Protein AF-A0A1D7WAM3-F1 (afdb_monomer_lite)

Structure (mmCIF, N/CA/C/O backbone):
data_AF-A0A1D7WAM3-F1
#
_entry.id   AF-A0A1D7WAM3-F1
#
loop_
_atom_site.group_PDB
_atom_site.id
_atom_site.type_symbol
_atom_site.label_atom_id
_atom_site.label_alt_id
_atom_site.label_comp_id
_atom_site.label_asym_id
_atom_site.label_entity_id
_atom_site.label_seq_id
_atom_site.pdbx_PDB_ins_code
_atom_site.Cartn_x
_atom_site.Cartn_y
_atom_site.Cartn_z
_atom_site.occupancy
_atom_site.B_iso_or_equiv
_atom_site.auth_seq_id
_atom_site.auth_comp_id
_atom_site.auth_asym_id
_atom_site.auth_atom_id
_atom_site.pdbx_PDB_model_num
ATOM 1 N N . MET A 1 1 ? 7.464 -14.978 -2.083 1.00 62.88 1 MET A N 1
ATOM 2 C CA . MET A 1 1 ? 6.020 -14.689 -2.000 1.00 62.88 1 MET A CA 1
ATOM 3 C C . MET A 1 1 ? 5.664 -13.861 -3.222 1.00 62.88 1 MET A C 1
ATOM 5 O O . MET A 1 1 ? 6.446 -12.981 -3.566 1.00 62.88 1 MET A O 1
ATOM 9 N N . LEU A 1 2 ? 4.588 -14.195 -3.931 1.00 87.50 2 LEU A N 1
ATOM 10 C CA . LEU A 1 2 ? 4.181 -13.468 -5.142 1.00 87.50 2 LEU A CA 1
ATOM 11 C C . LEU A 1 2 ? 3.457 -12.159 -4.778 1.00 87.50 2 LEU A C 1
ATOM 13 O O . LEU A 1 2 ? 2.842 -12.062 -3.716 1.00 87.50 2 LEU A O 1
ATOM 17 N N . ARG A 1 3 ? 3.490 -11.152 -5.666 1.00 90.12 3 ARG A N 1
ATOM 18 C CA . ARG A 1 3 ? 2.772 -9.874 -5.457 1.00 90.12 3 ARG A CA 1
ATOM 19 C C . ARG A 1 3 ? 1.262 -10.073 -5.282 1.00 90.12 3 ARG A C 1
ATOM 21 O O . ARG A 1 3 ? 0.671 -9.439 -4.414 1.00 90.12 3 ARG A O 1
ATOM 28 N N . SER A 1 4 ? 0.665 -10.994 -6.041 1.00 88.69 4 SER A N 1
ATOM 29 C CA . SER A 1 4 ? -0.751 -11.367 -5.909 1.00 88.69 4 SER A CA 1
ATOM 30 C C . SER A 1 4 ? -1.065 -11.987 -4.544 1.00 88.69 4 SER A C 1
ATOM 32 O O . SER A 1 4 ? -2.018 -11.579 -3.892 1.00 88.69 4 SER A O 1
ATOM 34 N N . GLU A 1 5 ? -0.216 -12.895 -4.052 1.00 92.25 5 GLU A N 1
ATOM 35 C CA . GLU A 1 5 ? -0.375 -13.497 -2.719 1.00 92.25 5 GLU A CA 1
ATOM 36 C C . GLU A 1 5 ? -0.300 -12.442 -1.604 1.00 92.25 5 GLU A C 1
ATOM 38 O O . GLU A 1 5 ? -1.025 -12.528 -0.612 1.00 92.25 5 GLU A O 1
ATOM 43 N N . LEU A 1 6 ? 0.578 -11.442 -1.747 1.00 93.94 6 LEU A N 1
ATOM 44 C CA . LEU A 1 6 ? 0.677 -10.323 -0.806 1.00 93.94 6 LEU A CA 1
ATOM 45 C C . LEU A 1 6 ? -0.575 -9.443 -0.840 1.00 93.94 6 LEU A C 1
ATOM 47 O O . LEU A 1 6 ? -1.088 -9.099 0.224 1.00 93.94 6 LEU A O 1
ATOM 51 N N . GLN A 1 7 ? -1.086 -9.118 -2.029 1.00 92.69 7 GLN A N 1
ATOM 52 C CA . GLN A 1 7 ? -2.340 -8.378 -2.178 1.00 92.69 7 GLN A CA 1
ATOM 53 C C . GLN A 1 7 ? -3.502 -9.114 -1.514 1.00 92.69 7 GLN A C 1
ATOM 55 O O . GLN A 1 7 ? -4.196 -8.512 -0.696 1.00 92.69 7 GLN A O 1
ATOM 60 N N . ASP A 1 8 ? -3.679 -10.404 -1.799 1.00 90.25 8 ASP A N 1
ATOM 61 C CA . ASP A 1 8 ? -4.751 -11.203 -1.203 1.00 90.25 8 ASP A CA 1
ATOM 62 C C . ASP A 1 8 ? -4.641 -11.207 0.328 1.00 90.25 8 ASP A C 1
ATOM 64 O O . ASP A 1 8 ? -5.623 -10.962 1.029 1.00 90.25 8 ASP A O 1
ATOM 68 N N . ASN A 1 9 ? -3.430 -11.375 0.871 1.00 93.25 9 ASN A N 1
ATOM 69 C CA . ASN A 1 9 ? -3.193 -11.343 2.317 1.00 93.25 9 ASN A CA 1
ATOM 70 C C . ASN A 1 9 ? -3.552 -9.984 2.939 1.00 93.25 9 ASN A C 1
ATOM 72 O O . ASN A 1 9 ? -4.147 -9.931 4.017 1.00 93.25 9 ASN A O 1
ATOM 76 N N . ILE A 1 10 ? -3.213 -8.881 2.267 1.00 91.75 10 ILE A N 1
ATOM 77 C CA . ILE A 1 10 ? -3.568 -7.533 2.721 1.00 91.75 10 ILE A CA 1
ATOM 78 C C . ILE A 1 10 ? -5.087 -7.335 2.661 1.00 91.75 10 ILE A C 1
ATOM 80 O O . ILE A 1 10 ? -5.676 -6.871 3.638 1.00 91.75 10 ILE A O 1
ATOM 84 N N . ILE A 1 11 ? -5.740 -7.721 1.561 1.00 88.00 11 ILE A N 1
ATOM 85 C CA . ILE A 1 11 ? -7.192 -7.586 1.389 1.00 88.00 11 ILE A CA 1
ATOM 86 C C . ILE A 1 11 ? -7.942 -8.391 2.453 1.00 88.00 11 ILE A C 1
ATOM 88 O O . ILE A 1 11 ? -8.843 -7.847 3.096 1.00 88.00 11 ILE A O 1
ATOM 92 N N . GLU A 1 12 ? -7.558 -9.648 2.689 1.00 89.38 12 GLU A N 1
ATOM 93 C CA . GLU A 1 12 ? -8.166 -10.481 3.734 1.00 89.38 12 GLU A CA 1
ATOM 94 C C . GLU A 1 12 ? -8.010 -9.855 5.121 1.00 89.38 12 GLU A C 1
ATOM 96 O O . GLU A 1 12 ? -8.933 -9.861 5.931 1.00 89.38 12 GLU A O 1
ATOM 101 N N . ARG A 1 13 ? -6.866 -9.234 5.400 1.00 90.00 13 ARG A N 1
ATOM 102 C CA . ARG A 1 13 ? -6.617 -8.584 6.690 1.00 90.00 13 ARG A CA 1
ATOM 103 C C . ARG A 1 13 ? -7.372 -7.283 6.878 1.00 90.00 13 ARG A C 1
ATOM 105 O O . ARG A 1 13 ? -7.852 -7.028 7.979 1.00 90.00 13 ARG A O 1
ATOM 112 N N . ILE A 1 14 ? -7.541 -6.492 5.821 1.00 87.19 14 ILE A N 1
ATOM 113 C CA . ILE A 1 14 ? -8.401 -5.303 5.863 1.00 87.19 14 ILE A CA 1
ATOM 114 C C . ILE A 1 14 ? -9.820 -5.708 6.281 1.00 87.19 14 ILE A C 1
ATOM 116 O O . ILE A 1 14 ? -10.450 -4.998 7.063 1.00 87.19 14 ILE A O 1
ATOM 120 N N . ARG A 1 15 ? -10.306 -6.878 5.838 1.00 83.50 15 ARG A N 1
ATOM 121 C CA . ARG A 1 15 ? -11.636 -7.378 6.216 1.00 83.50 15 ARG A CA 1
ATOM 122 C C . ARG A 1 15 ? -11.781 -7.693 7.707 1.00 83.50 15 ARG A C 1
ATOM 124 O O . ARG A 1 15 ? -12.894 -7.678 8.221 1.00 83.50 15 ARG A O 1
ATOM 131 N N . LEU A 1 16 ? -10.683 -7.931 8.420 1.00 85.75 16 LEU A N 1
ATOM 132 C CA . LEU A 1 16 ? -10.708 -8.192 9.860 1.00 85.75 16 LEU A CA 1
ATOM 133 C C . LEU A 1 16 ? -10.785 -6.910 10.702 1.00 85.75 16 LEU A C 1
ATOM 135 O O . LEU A 1 16 ? -11.163 -6.978 11.869 1.00 85.75 16 LEU A O 1
ATOM 139 N N . LEU A 1 17 ? -10.481 -5.738 10.131 1.00 84.62 17 LEU A N 1
ATOM 140 C CA . LEU A 1 17 ? -10.434 -4.485 10.891 1.00 84.62 17 LEU A CA 1
ATOM 141 C C . LEU A 1 17 ? -11.796 -4.101 11.473 1.00 84.62 17 LEU A C 1
ATOM 143 O O . LEU A 1 17 ? -11.871 -3.774 12.651 1.00 84.62 17 LEU A O 1
ATOM 147 N N . ALA A 1 18 ? -12.859 -4.172 10.668 1.00 78.38 18 ALA A N 1
ATOM 148 C CA . ALA A 1 18 ? -14.214 -3.810 11.086 1.00 78.38 18 ALA A CA 1
ATOM 149 C C . ALA A 1 18 ? -14.790 -4.698 12.213 1.00 78.38 18 ALA A C 1
ATOM 151 O O . ALA A 1 18 ? -15.321 -4.154 13.179 1.00 78.38 18 ALA A O 1
ATOM 152 N N . PRO A 1 19 ? -14.735 -6.044 12.149 1.00 77.94 19 PRO A N 1
ATOM 153 C CA . PRO A 1 19 ? -15.233 -6.860 13.255 1.00 77.94 19 PRO A CA 1
ATOM 154 C C . PRO A 1 19 ? -14.404 -6.685 14.537 1.00 77.94 19 PRO A C 1
ATOM 156 O O . PRO A 1 19 ? -14.982 -6.598 15.621 1.00 77.94 19 PRO A O 1
ATOM 159 N N . LEU A 1 20 ? -13.075 -6.576 14.432 1.00 82.56 20 LEU A N 1
ATOM 160 C CA . LEU A 1 20 ? -12.202 -6.422 15.602 1.00 82.56 20 LEU A CA 1
ATOM 161 C C . LEU A 1 20 ? -12.340 -5.053 16.270 1.00 82.56 20 LEU A C 1
ATOM 163 O O . LEU A 1 20 ? -12.326 -4.959 17.496 1.00 82.56 20 LEU A O 1
ATOM 167 N N . SER A 1 21 ? -12.515 -3.989 15.488 1.00 82.00 21 SER A N 1
ATOM 168 C CA . SER A 1 21 ? -12.746 -2.656 16.035 1.00 82.00 21 SER A CA 1
ATOM 169 C C . SER A 1 21 ? -14.062 -2.574 16.805 1.00 82.00 21 SER A C 1
ATOM 171 O O . SER A 1 21 ? -14.090 -2.056 17.920 1.00 82.00 21 SER A O 1
ATOM 173 N N . VAL A 1 22 ? -15.143 -3.146 16.264 1.00 80.62 22 VAL A N 1
ATOM 174 C CA . VAL A 1 22 ? -16.439 -3.223 16.953 1.00 80.62 22 VAL A CA 1
ATOM 175 C C . VAL A 1 22 ? -16.310 -4.013 18.253 1.00 80.62 22 VAL A C 1
ATOM 177 O O . VAL A 1 22 ? -16.834 -3.584 19.280 1.00 80.62 22 VAL A O 1
ATOM 180 N N . GLN A 1 23 ? -15.597 -5.142 18.237 1.00 81.56 23 GLN A N 1
ATOM 181 C CA . GLN A 1 23 ? -15.350 -5.937 19.440 1.00 81.56 23 GLN A CA 1
ATOM 182 C C . GLN A 1 23 ? -14.602 -5.134 20.515 1.00 81.56 23 GLN A C 1
ATOM 184 O O . GLN A 1 23 ? -15.004 -5.158 21.680 1.00 81.56 23 GLN A O 1
ATOM 189 N N . ALA A 1 24 ? -13.557 -4.395 20.131 1.00 82.12 24 ALA A N 1
ATOM 190 C CA . ALA A 1 24 ? -12.776 -3.568 21.049 1.00 82.12 24 ALA A CA 1
ATOM 191 C C . ALA A 1 24 ? -13.631 -2.480 21.726 1.00 82.12 24 ALA A C 1
ATOM 193 O O . ALA A 1 24 ? -13.561 -2.320 22.946 1.00 82.12 24 ALA A O 1
ATOM 194 N N . ILE A 1 25 ? -14.487 -1.782 20.967 1.00 82.44 25 ILE A N 1
ATOM 195 C CA . ILE A 1 25 ? -15.386 -0.761 21.531 1.00 82.44 25 ILE A CA 1
ATOM 196 C C . ILE A 1 25 ? -16.430 -1.394 22.450 1.00 82.44 25 ILE A C 1
ATOM 198 O O . ILE A 1 25 ? -16.578 -0.952 23.587 1.00 82.44 25 ILE A O 1
ATOM 202 N N . LYS A 1 26 ? -17.132 -2.442 21.994 1.00 79.31 26 LYS A N 1
ATOM 203 C CA . LYS A 1 26 ? -18.207 -3.082 22.775 1.00 79.31 26 LYS A CA 1
ATOM 204 C C . LYS A 1 26 ? -17.721 -3.581 24.124 1.00 79.31 26 LYS A C 1
ATOM 206 O O . LYS A 1 26 ? -18.441 -3.493 25.118 1.00 79.31 26 LYS A O 1
ATOM 211 N N . LYS A 1 27 ? -16.506 -4.125 24.173 1.00 79.56 27 LYS A N 1
ATOM 212 C CA . LYS A 1 27 ? -15.939 -4.597 25.432 1.00 79.56 27 LYS A CA 1
ATOM 213 C C . LYS A 1 27 ? -15.671 -3.446 26.394 1.00 79.56 27 LYS A C 1
ATOM 215 O O . LYS A 1 27 ? -16.041 -3.539 27.563 1.00 79.56 27 LYS A O 1
ATOM 220 N N . CYS A 1 28 ? -15.108 -2.353 25.887 1.00 79.31 28 CYS A N 1
ATOM 221 C CA . CYS A 1 28 ? -14.911 -1.134 26.661 1.00 79.31 28 CYS A CA 1
ATOM 222 C C . CYS A 1 28 ? -16.248 -0.567 27.171 1.00 79.31 28 CYS A C 1
ATOM 224 O O . CYS A 1 28 ? -16.354 -0.177 28.333 1.00 79.31 28 CYS A O 1
ATOM 226 N N . GLU A 1 29 ? -17.281 -0.561 26.327 1.00 77.56 29 GLU A N 1
ATOM 227 C CA . GLU A 1 29 ? -18.634 -0.131 26.687 1.00 77.56 29 GLU A CA 1
ATOM 228 C C . GLU A 1 29 ? -19.218 -1.000 27.813 1.00 77.56 29 GLU A C 1
ATOM 230 O O . GLU A 1 29 ? -19.639 -0.486 28.849 1.00 77.56 29 GLU A O 1
ATOM 235 N N . THR A 1 30 ? -19.141 -2.326 27.665 1.00 77.25 30 THR A N 1
ATOM 236 C CA . THR A 1 30 ? -19.639 -3.306 28.647 1.00 77.25 30 THR A CA 1
ATOM 237 C C . THR A 1 30 ? -18.943 -3.159 30.001 1.00 77.25 30 THR A C 1
ATOM 239 O O . THR A 1 30 ? -19.590 -3.187 31.048 1.00 77.25 30 THR A O 1
ATOM 242 N N . GLN A 1 31 ? -17.624 -2.961 30.010 1.00 74.06 31 GLN A N 1
ATOM 243 C CA . GLN A 1 31 ? -16.864 -2.762 31.247 1.00 74.06 31 GLN A CA 1
ATOM 244 C C . GLN A 1 31 ? -17.221 -1.447 31.944 1.00 74.06 31 GLN A C 1
ATOM 246 O O . GLN A 1 31 ? -17.321 -1.418 33.171 1.00 74.06 31 GLN A O 1
ATOM 251 N N . ARG A 1 32 ? -17.475 -0.369 31.190 1.00 71.88 32 ARG A N 1
ATOM 252 C CA . ARG A 1 32 ? -17.959 0.896 31.767 1.00 71.88 32 ARG A CA 1
ATOM 253 C C . ARG A 1 32 ? -19.366 0.764 32.324 1.00 71.88 32 ARG A C 1
ATOM 255 O O . ARG A 1 32 ? -19.617 1.289 33.405 1.00 71.88 32 ARG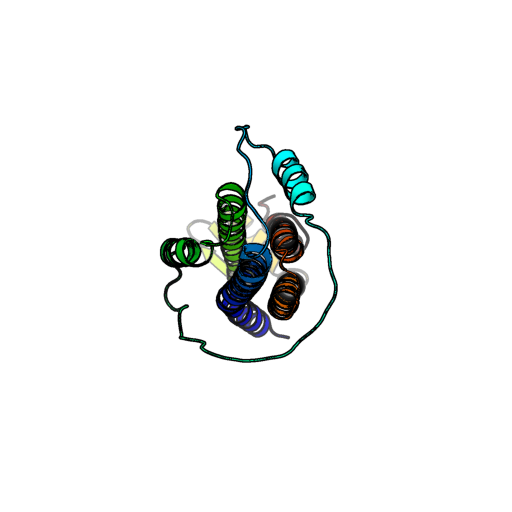 A O 1
ATOM 262 N N . LEU A 1 33 ? -20.249 0.032 31.647 1.00 67.56 33 LEU A N 1
ATOM 263 C CA . LEU A 1 33 ? -21.587 -0.259 32.155 1.00 67.56 33 LEU A CA 1
ATOM 264 C C . LEU A 1 33 ? -21.507 -1.027 33.484 1.00 67.56 33 LEU A C 1
ATOM 266 O O . LEU A 1 33 ? -22.124 -0.622 34.465 1.00 67.56 33 LEU A O 1
ATOM 270 N N . ASN A 1 34 ? -20.670 -2.065 33.558 1.00 64.50 34 ASN A N 1
ATOM 271 C CA . ASN A 1 34 ? -20.453 -2.836 34.785 1.00 64.50 34 ASN A CA 1
ATOM 272 C C . ASN A 1 34 ? -19.865 -1.977 35.921 1.00 64.50 34 ASN A C 1
ATOM 274 O O . ASN A 1 34 ? -20.305 -2.092 37.066 1.00 64.50 34 ASN A O 1
ATOM 278 N N . HIS A 1 35 ? -18.934 -1.066 35.617 1.00 61.22 35 HIS A N 1
ATOM 279 C CA . HIS A 1 35 ? -18.413 -0.105 36.595 1.00 61.22 35 HIS A CA 1
ATOM 280 C C . HIS A 1 35 ? -19.457 0.922 37.049 1.00 61.22 35 HIS A C 1
ATOM 282 O O . HIS A 1 35 ? -19.496 1.255 38.233 1.00 61.22 35 HIS A O 1
ATOM 288 N N . HIS A 1 36 ? -20.312 1.419 36.152 1.00 57.69 36 HIS A N 1
ATOM 289 C CA . HIS A 1 36 ? -21.391 2.343 36.505 1.00 57.69 36 HIS A CA 1
ATOM 290 C C . HIS A 1 36 ? -22.488 1.668 37.327 1.00 57.69 36 HIS A C 1
ATOM 292 O O . HIS A 1 36 ? -22.978 2.277 38.270 1.00 57.69 36 HIS A O 1
ATOM 298 N N . VAL A 1 37 ? -22.831 0.409 37.045 1.00 56.97 37 VAL A N 1
ATOM 299 C CA . VAL A 1 37 ? -23.774 -0.371 37.865 1.00 56.97 37 VAL A CA 1
ATOM 300 C C . VAL A 1 37 ? -23.211 -0.613 39.272 1.00 56.97 37 VAL A C 1
ATOM 302 O O . VAL A 1 37 ? -23.957 -0.550 40.245 1.00 56.97 37 VAL A O 1
ATOM 305 N N . GLN A 1 38 ? -21.894 -0.810 39.409 1.00 51.91 38 GLN A N 1
ATOM 306 C CA . GLN A 1 38 ? -21.232 -0.925 40.716 1.00 51.91 38 GLN A CA 1
ATOM 307 C C . GLN A 1 38 ? -21.105 0.424 41.451 1.00 51.91 38 GLN A C 1
ATOM 309 O O . GLN A 1 38 ? -21.279 0.470 42.666 1.00 51.91 38 GLN A O 1
ATOM 314 N N . ARG A 1 39 ? -20.854 1.534 40.737 1.00 44.91 39 ARG A N 1
ATOM 315 C CA . ARG A 1 39 ? -20.820 2.897 41.313 1.00 44.91 39 ARG A CA 1
ATOM 316 C C . ARG A 1 39 ? -22.200 3.492 41.582 1.00 44.91 39 ARG A C 1
ATOM 318 O O . ARG A 1 39 ? -22.311 4.341 42.452 1.00 44.91 39 ARG A O 1
ATOM 325 N N . GLY A 1 40 ? -23.258 3.028 40.920 1.00 36.88 40 GLY A N 1
ATOM 326 C CA . GLY A 1 40 ? -24.645 3.449 41.161 1.00 36.88 40 GLY A CA 1
ATOM 327 C C . GLY A 1 40 ? -25.178 3.112 42.562 1.00 36.88 40 GLY A C 1
ATOM 328 O O . GLY A 1 40 ? -26.296 3.489 42.896 1.00 36.88 40 GLY A O 1
ATOM 329 N N . GLN A 1 41 ? -24.383 2.434 43.398 1.00 42.25 41 GLN A N 1
ATOM 330 C CA . GLN A 1 41 ? -24.624 2.287 44.836 1.00 42.25 41 GLN A CA 1
ATOM 331 C C . GLN A 1 41 ? -23.932 3.363 45.702 1.00 42.25 41 GLN A C 1
ATOM 333 O O . GLN A 1 41 ? -24.143 3.376 46.912 1.00 42.25 41 GLN A O 1
ATOM 338 N N . GLN A 1 42 ? -23.150 4.284 45.123 1.00 36.38 42 GLN A N 1
ATOM 339 C CA . GLN A 1 42 ? -22.437 5.363 45.822 1.00 36.38 42 GLN A CA 1
ATOM 340 C C . GLN A 1 42 ? -22.426 6.675 45.002 1.00 36.38 42 GLN A C 1
ATOM 342 O O . GLN A 1 42 ? -21.510 6.938 44.234 1.00 36.38 42 GLN A O 1
ATOM 347 N N . SER A 1 43 ? -23.496 7.445 45.229 1.00 33.06 43 SER A N 1
ATOM 348 C CA . SER A 1 43 ? -23.761 8.893 45.073 1.00 33.06 43 SER A CA 1
ATOM 349 C C . SER A 1 43 ? -23.272 9.730 43.878 1.00 33.06 43 SER A C 1
ATOM 351 O O . SER A 1 43 ? -22.108 9.733 43.485 1.00 33.06 43 SER A O 1
ATOM 353 N N . ASP A 1 44 ? -24.217 10.586 43.481 1.00 35.69 44 ASP A N 1
ATOM 354 C CA . ASP A 1 44 ? -24.188 11.793 42.651 1.00 35.69 44 ASP A CA 1
ATOM 355 C C . ASP A 1 44 ? -23.117 12.844 43.018 1.00 35.69 44 ASP A C 1
ATOM 357 O O . ASP A 1 44 ? -22.848 13.066 44.200 1.00 35.69 44 ASP A O 1
ATOM 361 N N . ASN A 1 45 ? -22.561 13.539 42.013 1.00 30.33 45 ASN A N 1
ATOM 362 C CA . ASN A 1 45 ? -22.792 14.977 41.746 1.00 30.33 45 ASN A CA 1
ATOM 363 C C . ASN A 1 45 ? -21.762 15.602 40.771 1.00 30.33 45 ASN A C 1
ATOM 365 O O . ASN A 1 45 ? -20.577 15.281 40.797 1.00 30.33 45 ASN A O 1
ATOM 369 N N . ASP A 1 46 ? -22.287 16.560 40.000 1.00 27.97 46 ASP A N 1
ATOM 370 C CA . ASP A 1 46 ? -21.691 17.772 39.409 1.00 27.97 46 ASP A CA 1
ATOM 371 C C . ASP A 1 46 ? -20.805 17.744 38.139 1.00 27.97 46 ASP A C 1
ATOM 373 O O . ASP A 1 46 ? -19.609 17.476 38.150 1.00 27.97 46 ASP A O 1
ATOM 377 N N . ASP A 1 47 ? -21.479 18.123 37.046 1.00 28.95 47 ASP A N 1
ATOM 378 C CA . ASP A 1 47 ? -21.370 19.389 36.288 1.00 28.95 47 ASP A CA 1
ATOM 379 C C . ASP A 1 47 ? -20.168 19.738 35.379 1.00 28.95 47 ASP A C 1
ATOM 381 O O . ASP A 1 47 ? -19.031 19.302 35.514 1.00 28.95 47 ASP A O 1
ATOM 385 N N . THR A 1 48 ? -20.510 20.539 34.369 1.00 35.75 48 THR A N 1
ATOM 386 C CA . THR A 1 48 ? -19.976 20.584 33.000 1.00 35.75 48 THR A CA 1
ATOM 387 C C . THR A 1 48 ? -19.227 21.882 32.659 1.00 35.75 48 THR A C 1
ATOM 389 O O . THR A 1 48 ? -19.496 22.934 33.234 1.00 35.75 48 THR A O 1
ATOM 392 N N . GLY A 1 49 ? -18.330 21.854 31.654 1.00 26.36 49 GLY A N 1
ATOM 393 C CA . GLY A 1 49 ? -17.722 23.087 31.124 1.00 26.36 49 GLY A CA 1
ATOM 394 C C . GLY A 1 49 ? -16.812 22.994 29.880 1.00 26.36 49 GLY A C 1
ATOM 395 O O . GLY A 1 49 ? -15.626 22.735 30.008 1.00 26.36 49 GLY A O 1
ATOM 396 N N . LEU A 1 50 ? -17.381 23.381 28.725 1.00 29.36 50 LEU A N 1
ATOM 397 C CA . LEU A 1 50 ? -16.846 24.238 27.633 1.00 29.36 50 LEU A CA 1
ATOM 398 C C . LEU A 1 50 ? -15.639 23.823 26.740 1.00 29.36 50 LEU A C 1
ATOM 400 O O . LEU A 1 50 ? -14.481 23.995 27.091 1.00 29.36 50 LEU A O 1
ATOM 404 N N . GLY A 1 51 ? -15.958 23.521 25.469 1.00 28.06 51 GLY A N 1
ATOM 405 C CA . GLY A 1 51 ? -15.588 24.274 24.245 1.00 28.06 51 GLY A CA 1
ATOM 406 C C . GLY A 1 51 ? -14.122 24.637 23.926 1.00 28.06 51 GLY A C 1
ATOM 407 O O . GLY A 1 51 ? -13.512 25.458 24.601 1.00 28.06 51 GLY A O 1
ATOM 408 N N . GLY A 1 52 ? -13.618 24.202 22.759 1.00 27.98 52 GLY A N 1
ATOM 409 C CA . GLY A 1 52 ? -12.383 24.745 22.171 1.00 27.98 52 GLY A CA 1
ATOM 410 C C . GLY A 1 52 ? -11.941 24.106 20.845 1.00 27.98 52 GLY A C 1
ATOM 411 O O . GLY A 1 52 ? -12.082 22.909 20.641 1.00 27.98 52 GLY A O 1
ATOM 412 N N . SER A 1 53 ? -11.423 24.940 19.942 1.00 33.66 53 SER A N 1
ATOM 413 C CA . SER A 1 53 ? -11.045 24.691 18.538 1.00 33.66 53 SER A CA 1
ATOM 414 C C . SER A 1 53 ? -9.814 23.783 18.332 1.00 33.66 53 SER A C 1
ATOM 416 O O . SER A 1 53 ? -8.894 23.767 19.144 1.00 33.66 53 SER A O 1
ATOM 418 N N . PHE A 1 54 ? -9.802 23.084 17.187 1.00 41.50 54 PHE A N 1
ATOM 419 C CA . PHE A 1 54 ? -8.966 21.935 16.803 1.00 41.50 54 PHE A CA 1
ATOM 420 C C . PHE A 1 54 ? -7.530 22.272 16.350 1.00 41.50 54 PHE A C 1
ATOM 422 O O . PHE A 1 54 ? -7.333 23.063 15.428 1.00 41.50 54 PHE A O 1
ATOM 429 N N . SER A 1 55 ? -6.537 21.569 16.913 1.00 38.44 55 SER A N 1
ATOM 430 C CA . SER A 1 55 ? -5.188 21.394 16.343 1.00 38.44 55 SER A CA 1
ATOM 431 C C . SER A 1 55 ? -4.679 19.968 16.633 1.00 38.44 55 SER A C 1
ATOM 433 O O . SER A 1 55 ? -5.179 19.299 17.531 1.00 38.44 55 SER A O 1
ATOM 435 N N . LEU A 1 56 ? -3.669 19.470 15.911 1.00 38.91 56 LEU A N 1
ATOM 436 C CA . LEU A 1 56 ? -3.076 18.139 16.159 1.00 38.91 56 LEU A CA 1
ATOM 437 C C . LEU A 1 56 ? -2.589 17.953 17.620 1.00 38.91 56 LEU A C 1
ATOM 439 O O . LEU A 1 56 ? -2.517 16.834 18.126 1.00 38.91 56 LEU A O 1
ATOM 443 N N . GLU A 1 57 ? -2.296 19.058 18.310 1.00 39.97 57 GLU A N 1
ATOM 444 C CA . GLU A 1 57 ? -1.895 19.098 19.718 1.00 39.97 57 GLU A CA 1
ATOM 445 C C . GLU A 1 57 ? -3.094 19.002 20.678 1.00 39.97 57 GLU A C 1
ATOM 447 O O . GLU A 1 57 ? -2.930 18.540 21.808 1.00 39.97 57 GLU A O 1
ATOM 452 N N . SER A 1 58 ? -4.307 19.387 20.253 1.00 37.34 58 SER A N 1
ATOM 453 C CA . SER A 1 58 ? -5.517 19.267 21.079 1.00 37.34 58 SER A CA 1
ATOM 454 C C . SER A 1 58 ? -5.924 17.806 21.261 1.00 37.34 58 SER A C 1
ATOM 456 O O . SER A 1 58 ? -6.288 17.411 22.362 1.00 37.34 58 SER A O 1
ATOM 458 N N . ILE A 1 59 ? -5.745 16.974 20.231 1.00 43.28 59 ILE A N 1
ATOM 459 C CA . ILE A 1 59 ? -5.969 15.523 20.313 1.00 43.28 59 ILE A CA 1
ATOM 460 C C . ILE A 1 59 ? -4.953 14.875 21.266 1.00 43.28 59 ILE A C 1
ATOM 462 O O . ILE A 1 59 ? -5.342 14.104 22.135 1.00 43.28 59 ILE A O 1
ATOM 466 N N . GLN A 1 60 ? -3.666 15.236 21.188 1.00 38.50 60 GLN A N 1
ATOM 467 C CA . GLN A 1 60 ? -2.645 14.729 22.120 1.00 38.50 60 GLN A CA 1
ATOM 468 C C . GLN A 1 60 ? -2.889 15.150 23.579 1.00 38.50 60 GLN A C 1
ATOM 470 O O . GLN A 1 60 ? -2.522 14.413 24.497 1.00 38.50 60 GLN A O 1
ATOM 475 N N . ARG A 1 61 ? -3.508 16.317 23.805 1.00 37.72 61 ARG A N 1
ATOM 476 C CA . ARG A 1 61 ? -3.854 16.814 25.144 1.00 37.72 61 ARG A CA 1
ATOM 477 C C . ARG A 1 61 ? -5.100 16.112 25.706 1.00 37.72 61 ARG A C 1
ATOM 479 O O . ARG A 1 61 ? -5.020 15.594 26.814 1.00 37.72 61 ARG A O 1
ATOM 486 N N . SER A 1 62 ? -6.167 15.961 24.918 1.00 40.09 62 SER A N 1
ATOM 487 C CA . SER A 1 62 ? -7.376 15.209 25.308 1.00 40.09 62 SER A CA 1
ATOM 488 C C . SER A 1 62 ? -7.123 13.706 25.495 1.00 40.09 62 SER A C 1
ATOM 490 O O . SER A 1 62 ? -7.774 13.054 26.303 1.00 40.09 62 SER A O 1
ATOM 492 N N . ILE A 1 63 ? -6.127 13.149 24.799 1.00 42.22 63 ILE A N 1
ATOM 493 C CA . ILE A 1 63 ? -5.678 11.760 24.965 1.00 42.22 63 ILE A CA 1
ATOM 494 C C . ILE A 1 63 ? -5.023 11.519 26.342 1.00 42.22 63 ILE A C 1
ATOM 496 O O . ILE A 1 63 ? -5.147 10.423 26.888 1.00 42.22 63 ILE A O 1
ATOM 500 N N . ARG A 1 64 ? -4.376 12.526 26.954 1.00 34.62 64 ARG A N 1
ATOM 501 C CA . ARG A 1 64 ? -3.828 12.401 28.323 1.00 34.62 64 ARG A CA 1
ATOM 502 C C . ARG A 1 64 ? -4.914 12.381 29.401 1.00 34.62 64 ARG A C 1
ATOM 504 O O . ARG A 1 64 ? -4.724 11.707 30.408 1.00 34.62 64 ARG A O 1
ATOM 511 N N . GLU A 1 65 ? -6.041 13.051 29.172 1.00 37.34 65 GLU A N 1
ATOM 512 C CA . GLU A 1 65 ? -7.167 13.164 30.116 1.00 37.34 65 GLU A CA 1
ATOM 513 C C . GLU A 1 65 ? -8.076 11.916 30.157 1.00 37.34 65 GLU A C 1
ATOM 515 O O . GLU A 1 65 ? -8.969 11.827 30.992 1.00 37.34 65 GLU A O 1
ATOM 520 N N . LEU A 1 66 ? -7.816 10.900 29.321 1.00 39.69 66 LEU A N 1
ATOM 521 C CA . LEU A 1 66 ? -8.505 9.598 29.353 1.00 39.69 66 LEU A CA 1
ATOM 522 C C . LEU A 1 66 ? -7.984 8.631 30.436 1.00 39.69 66 LEU A C 1
ATOM 524 O O . LEU A 1 66 ? -8.403 7.473 30.472 1.00 39.69 66 LEU A O 1
ATOM 528 N N . HIS A 1 67 ? -7.094 9.083 31.323 1.00 36.41 67 HIS A N 1
ATOM 529 C CA . HIS A 1 67 ? -6.695 8.326 32.509 1.00 36.41 67 HIS A CA 1
ATOM 530 C C . HIS A 1 67 ? -7.742 8.495 33.612 1.00 36.41 67 HIS A C 1
ATOM 532 O O . HIS A 1 67 ? -7.816 9.537 34.257 1.00 36.41 67 HIS A O 1
ATOM 538 N N . LEU A 1 68 ? -8.519 7.445 33.866 1.00 36.00 68 LEU A N 1
ATOM 539 C CA . LEU A 1 68 ? -9.158 7.241 35.163 1.00 36.00 68 LEU A CA 1
ATOM 540 C C . LEU A 1 68 ? -8.513 6.017 35.808 1.00 36.00 68 LEU A C 1
ATOM 542 O O . LEU A 1 68 ? -8.374 4.981 35.163 1.00 36.00 68 LEU A O 1
ATOM 546 N N . GLU A 1 69 ? -8.079 6.212 37.051 1.00 34.50 69 GLU A N 1
ATOM 547 C CA . GLU A 1 69 ? -7.245 5.316 37.852 1.00 34.50 69 GLU A CA 1
ATOM 548 C C . GLU A 1 69 ? -7.657 3.839 37.764 1.00 34.50 69 GLU A C 1
ATOM 550 O O . GLU A 1 69 ? -8.822 3.473 37.954 1.00 34.50 69 GLU A O 1
ATOM 555 N N . GLU A 1 70 ? -6.653 3.007 37.479 1.00 30.14 70 GLU A N 1
ATOM 556 C CA . GLU A 1 70 ? -6.716 1.550 37.468 1.00 30.14 70 GLU A CA 1
ATOM 557 C C . GLU A 1 70 ? -7.092 1.004 38.850 1.00 30.14 70 GLU A C 1
ATOM 559 O O . GLU A 1 70 ? -6.529 1.395 39.871 1.00 30.14 70 GLU A O 1
ATOM 564 N N . ASN A 1 71 ? -7.987 0.017 38.874 1.00 28.19 71 ASN A N 1
ATOM 565 C CA . ASN A 1 71 ? -7.976 -0.998 39.919 1.00 28.19 71 ASN A CA 1
ATOM 566 C C . ASN A 1 71 ? -8.037 -2.376 39.256 1.00 28.19 71 ASN A C 1
ATOM 568 O O . ASN A 1 71 ? -9.028 -2.741 38.622 1.00 28.19 71 ASN A O 1
ATOM 572 N N . ASP A 1 72 ? -6.940 -3.115 39.405 1.00 31.62 72 ASP A N 1
ATOM 573 C CA . ASP A 1 72 ? -6.725 -4.463 38.892 1.00 31.62 72 ASP A CA 1
ATOM 574 C C . ASP A 1 72 ? -7.752 -5.470 39.429 1.00 31.62 72 ASP A C 1
ATOM 576 O O . ASP A 1 72 ? -7.881 -5.653 40.643 1.00 31.62 72 ASP A O 1
ATOM 580 N N . ARG A 1 73 ? -8.395 -6.225 38.524 1.00 24.55 73 ARG A N 1
ATOM 581 C CA . ARG A 1 73 ? -8.703 -7.659 38.717 1.00 24.55 73 ARG A CA 1
ATOM 582 C C . ARG A 1 73 ? -9.182 -8.334 37.420 1.00 24.55 73 ARG A C 1
ATOM 584 O O . ARG A 1 73 ? -9.919 -7.715 36.656 1.00 24.55 73 ARG A O 1
ATOM 591 N N . PRO A 1 74 ? -8.812 -9.606 37.163 1.00 32.75 74 PRO A N 1
ATOM 592 C CA . PRO A 1 74 ? -9.161 -10.299 35.926 1.00 32.75 74 PRO A CA 1
ATOM 593 C C . PRO A 1 74 ? -10.397 -11.204 36.074 1.00 32.75 74 PRO A C 1
ATOM 595 O O . PRO A 1 74 ? -10.561 -11.829 37.120 1.00 32.75 74 PRO A O 1
ATOM 598 N N . ALA A 1 75 ? -11.202 -11.351 35.010 1.00 25.14 75 ALA A N 1
ATOM 599 C CA . ALA A 1 75 ? -12.026 -12.548 34.766 1.00 25.14 75 ALA A CA 1
ATOM 600 C C . ALA A 1 75 ? -12.585 -12.639 33.321 1.00 25.14 75 ALA A C 1
ATOM 602 O O . ALA A 1 75 ? -13.308 -11.757 32.873 1.00 25.14 75 ALA A O 1
ATOM 603 N N . HIS A 1 76 ? -12.191 -13.729 32.648 1.00 25.34 76 HIS A N 1
ATOM 604 C CA . HIS A 1 76 ? -12.875 -14.658 31.721 1.00 25.34 76 HIS A CA 1
ATOM 605 C C . HIS A 1 76 ? -14.075 -14.277 30.810 1.00 25.34 76 HIS A C 1
ATOM 607 O O . HIS A 1 76 ? -15.103 -13.796 31.265 1.00 25.34 76 HIS A O 1
ATOM 613 N N . GLU A 1 77 ? -13.882 -14.648 29.526 1.00 24.64 77 GLU A N 1
ATOM 614 C CA . GLU A 1 77 ? -14.739 -15.373 28.543 1.00 24.64 77 GLU A CA 1
ATOM 615 C C . GLU A 1 77 ? -16.252 -15.074 28.412 1.00 24.64 77 GLU A C 1
ATOM 617 O O . GLU A 1 77 ? -17.015 -15.280 29.343 1.00 24.64 77 GLU A O 1
ATOM 622 N N . GLU A 1 78 ? -16.731 -14.721 27.204 1.00 24.36 78 GLU A N 1
ATOM 623 C CA . GLU A 1 78 ? -17.256 -15.655 26.179 1.00 24.36 78 GLU A CA 1
ATOM 624 C C . GLU A 1 78 ? -17.706 -14.923 24.882 1.00 24.36 78 GLU A C 1
ATOM 626 O O . GLU A 1 78 ? -17.839 -13.702 24.831 1.00 24.36 78 GLU A O 1
ATOM 631 N N . SER A 1 79 ? -17.855 -15.734 23.824 1.00 25.44 79 SER A N 1
ATOM 632 C CA . SER A 1 79 ? -18.171 -15.509 22.390 1.00 25.44 79 SER A CA 1
ATOM 633 C C . SER A 1 79 ? -19.549 -14.848 22.112 1.00 25.44 79 SER A C 1
ATOM 635 O O . SER A 1 79 ? -20.278 -14.566 23.047 1.00 25.44 79 SER A O 1
ATOM 637 N N . SER A 1 80 ? -20.095 -14.577 20.917 1.00 26.25 80 SER A N 1
ATOM 638 C CA . SER A 1 80 ? -19.889 -14.865 19.485 1.00 26.25 80 SER A CA 1
ATOM 639 C C . SER A 1 80 ? -20.928 -13.996 18.739 1.00 26.25 80 SER A C 1
ATOM 641 O O . SER A 1 80 ? -22.056 -13.889 19.217 1.00 26.25 80 SER A O 1
ATOM 643 N N . ASN A 1 81 ? -20.605 -13.426 17.570 1.00 25.28 81 ASN A N 1
ATOM 644 C CA . ASN A 1 81 ? -21.449 -13.494 16.357 1.00 25.28 81 ASN A CA 1
ATOM 645 C C . ASN A 1 81 ? -20.855 -12.619 15.244 1.00 25.28 81 ASN A C 1
ATOM 647 O O . ASN A 1 81 ? -21.021 -11.399 15.214 1.00 25.28 81 ASN A O 1
ATOM 651 N N . THR A 1 82 ? -20.171 -13.265 14.305 1.00 29.70 82 THR A N 1
ATOM 652 C CA . THR A 1 82 ? -19.632 -12.668 13.082 1.00 29.70 82 THR A CA 1
ATOM 653 C C . THR A 1 82 ? -20.615 -12.886 11.933 1.00 29.70 82 THR A C 1
ATOM 655 O O . THR A 1 82 ? -20.669 -13.946 11.316 1.00 29.70 82 THR A O 1
ATOM 658 N N . GLY A 1 83 ? -21.424 -11.863 11.653 1.00 26.16 83 GLY A N 1
ATOM 659 C CA . GLY A 1 83 ? -22.239 -11.780 10.442 1.00 26.16 83 GLY A CA 1
ATOM 660 C C . GLY A 1 83 ? -21.487 -11.063 9.319 1.00 26.16 83 GLY A C 1
ATOM 661 O O . GLY A 1 83 ? -20.995 -9.955 9.522 1.00 26.16 83 GLY A O 1
ATOM 662 N N . ASN A 1 84 ? -21.413 -11.714 8.152 1.00 33.38 84 ASN A N 1
ATOM 663 C CA . ASN A 1 84 ? -20.907 -11.217 6.863 1.00 33.38 84 ASN A CA 1
ATOM 664 C C . ASN A 1 84 ? -21.318 -9.767 6.568 1.00 33.38 84 ASN A C 1
ATOM 666 O O . ASN A 1 84 ? -22.511 -9.475 6.538 1.00 33.38 84 ASN A O 1
ATOM 670 N N . LEU A 1 85 ? -20.353 -8.872 6.307 1.00 29.88 85 LEU A N 1
ATOM 671 C CA . LEU A 1 85 ? -20.663 -7.440 6.182 1.00 29.88 85 LEU A CA 1
ATOM 672 C C . LEU A 1 85 ? -19.697 -6.596 5.338 1.00 29.88 85 LEU A C 1
ATOM 674 O O . LEU A 1 85 ? -19.528 -5.417 5.623 1.00 29.88 85 LEU A O 1
ATOM 678 N N . LEU A 1 86 ? -19.028 -7.159 4.323 1.00 34.62 86 LEU A N 1
ATOM 679 C CA . LEU A 1 86 ? -17.985 -6.402 3.603 1.00 34.62 86 LEU A CA 1
ATOM 680 C C . LEU A 1 86 ? -18.041 -6.447 2.072 1.00 34.62 86 LEU A C 1
ATOM 682 O O . LEU A 1 86 ? -17.069 -6.058 1.426 1.00 34.62 86 LEU A O 1
ATOM 686 N N . SER A 1 87 ? -19.162 -6.846 1.463 1.00 31.88 87 SER A N 1
ATOM 687 C CA . SER A 1 87 ? -19.310 -6.744 0.000 1.00 31.88 87 SER A CA 1
ATOM 688 C C . SER A 1 87 ? -19.648 -5.331 -0.497 1.00 31.88 87 SER A C 1
ATOM 690 O O . SER A 1 87 ? -19.600 -5.094 -1.699 1.00 31.88 87 SER A O 1
ATOM 692 N N . SER A 1 88 ? -19.947 -4.375 0.388 1.00 33.44 88 SER A N 1
ATOM 693 C CA . SER A 1 88 ? -20.233 -2.985 0.011 1.00 33.44 88 SER A CA 1
ATOM 694 C C . SER A 1 88 ? -19.832 -2.025 1.131 1.00 33.44 88 SER A C 1
ATOM 696 O O . SER A 1 88 ? -20.637 -1.662 1.977 1.00 33.44 88 SER A O 1
ATOM 698 N N . TYR A 1 89 ? -18.562 -1.623 1.163 1.00 45.47 89 TYR A N 1
ATOM 699 C CA . TYR A 1 89 ? -18.097 -0.554 2.050 1.00 45.47 89 TYR A CA 1
ATOM 700 C C . TYR A 1 89 ? -18.659 0.793 1.560 1.00 45.47 89 TYR A C 1
ATOM 702 O O . TYR A 1 89 ? -18.036 1.446 0.724 1.00 45.47 89 TYR A O 1
ATOM 710 N N . SER A 1 90 ? -19.814 1.227 2.071 1.00 40.06 90 SER A N 1
ATOM 711 C CA . SER A 1 90 ? -20.061 2.663 2.220 1.00 40.06 90 SER A CA 1
ATOM 712 C C . SER A 1 90 ? -19.562 3.055 3.610 1.00 40.06 90 SER A C 1
ATOM 714 O O . SER A 1 90 ? -19.868 2.398 4.605 1.00 40.06 90 SER A O 1
ATOM 716 N N . ALA A 1 91 ? -18.733 4.096 3.691 1.00 41.69 91 ALA A N 1
ATOM 717 C CA . ALA A 1 91 ? -18.283 4.639 4.973 1.00 41.69 91 ALA A CA 1
ATOM 718 C C . ALA A 1 91 ? -19.481 4.985 5.889 1.00 41.69 91 ALA A C 1
ATOM 720 O O . ALA A 1 91 ? -19.398 4.848 7.109 1.00 41.69 91 ALA A O 1
ATOM 721 N N . ASP A 1 92 ? -20.622 5.318 5.282 1.00 35.94 92 ASP A N 1
ATOM 722 C CA . ASP A 1 92 ? -21.869 5.695 5.944 1.00 35.94 92 ASP A CA 1
ATOM 723 C C . ASP A 1 92 ? -22.495 4.553 6.765 1.00 35.94 92 ASP A C 1
ATOM 725 O O . ASP A 1 92 ? -22.983 4.780 7.873 1.00 35.94 92 ASP A O 1
ATOM 729 N N . GLU A 1 93 ? -22.443 3.306 6.282 1.00 43.56 93 GLU A N 1
ATOM 730 C CA . GLU A 1 93 ? -23.023 2.149 6.986 1.00 43.56 93 GLU A CA 1
ATOM 731 C C . GLU A 1 93 ? -22.200 1.756 8.229 1.00 43.56 93 GLU A C 1
ATOM 733 O O . GLU A 1 93 ? -22.718 1.214 9.212 1.00 43.56 93 GLU A O 1
ATOM 738 N N . TYR A 1 94 ? -20.909 2.087 8.214 1.00 50.34 94 TYR A N 1
ATOM 739 C CA . TYR A 1 94 ? -19.991 1.879 9.326 1.00 50.34 94 TYR A CA 1
ATOM 740 C C . TYR A 1 94 ? -20.122 2.985 10.392 1.00 50.34 94 TYR A C 1
ATOM 742 O O . TYR A 1 94 ? -20.195 2.685 11.585 1.00 50.34 94 TYR A O 1
ATOM 750 N N . VAL A 1 95 ? -20.269 4.250 9.976 1.00 45.12 95 VAL A N 1
ATOM 751 C CA . VAL A 1 95 ? -20.540 5.395 10.871 1.00 45.12 95 VAL A CA 1
ATOM 752 C C . VAL A 1 95 ? -21.904 5.263 11.563 1.00 45.12 95 VAL A C 1
ATOM 754 O O . VAL A 1 95 ? -22.012 5.507 12.764 1.00 45.12 95 VAL A O 1
ATOM 757 N N . ALA A 1 96 ? -22.934 4.775 10.862 1.00 45.12 96 ALA A N 1
ATOM 758 C CA . ALA A 1 96 ? -24.254 4.533 11.450 1.00 45.12 96 ALA A CA 1
ATOM 759 C C . ALA A 1 96 ? -24.255 3.437 12.534 1.00 45.12 96 ALA A C 1
ATOM 761 O O . ALA A 1 96 ? -25.047 3.497 13.472 1.00 45.12 96 ALA A O 1
ATOM 762 N N . LYS A 1 97 ? -23.359 2.443 12.449 1.00 56.69 97 LYS A N 1
ATOM 763 C CA . LYS A 1 97 ? -23.188 1.441 13.514 1.00 56.69 97 LYS A CA 1
ATOM 764 C C . LYS A 1 97 ? -22.453 1.999 14.726 1.00 56.69 97 LYS A C 1
ATOM 766 O O . LYS A 1 97 ? -22.763 1.592 15.843 1.00 56.69 97 LYS A O 1
ATOM 771 N N . LEU A 1 98 ? -21.531 2.939 14.531 1.00 57.81 98 LEU A N 1
ATOM 772 C CA . LEU A 1 98 ? -20.738 3.523 15.613 1.00 57.81 98 LEU A CA 1
ATOM 773 C C . LEU A 1 98 ? -21.576 4.321 16.613 1.00 57.81 98 LEU A C 1
ATOM 775 O O . LEU A 1 98 ? -21.346 4.186 17.809 1.00 57.81 98 LEU A O 1
ATOM 779 N N . SER A 1 99 ? -22.602 5.049 16.167 1.00 55.16 99 SER A N 1
ATOM 780 C CA . SER A 1 99 ? -23.492 5.800 17.070 1.00 55.16 99 SER A CA 1
ATOM 781 C C . SER A 1 99 ? -24.257 4.908 18.060 1.00 55.16 99 SER A C 1
ATOM 783 O O . SER A 1 99 ? -24.588 5.343 19.161 1.00 55.16 99 SER A O 1
ATOM 785 N N . SER A 1 100 ? -24.497 3.639 17.707 1.00 60.97 100 SER A N 1
ATOM 786 C CA . SER A 1 100 ? -25.083 2.641 18.613 1.00 60.97 100 SER A CA 1
ATOM 787 C C . SER A 1 100 ? -24.077 1.997 19.576 1.00 60.97 100 SER A C 1
ATOM 789 O O . SER A 1 100 ? -24.497 1.397 20.556 1.00 60.97 100 SER A O 1
ATOM 791 N N . LEU A 1 101 ? -22.772 2.118 19.300 1.00 65.06 101 LEU A N 1
ATOM 792 C CA . LEU A 1 101 ? -21.670 1.485 20.043 1.00 65.06 101 LEU A CA 1
ATOM 793 C C . LEU A 1 101 ? -21.003 2.421 21.056 1.00 65.06 101 LEU A C 1
ATOM 795 O O . LEU A 1 101 ? -20.095 2.009 21.775 1.00 65.06 101 LEU A O 1
ATOM 799 N N . THR A 1 102 ? -21.383 3.699 21.062 1.00 65.19 102 THR A N 1
ATOM 800 C CA . THR A 1 102 ? -20.773 4.713 21.925 1.00 65.19 102 THR A CA 1
ATOM 801 C C . THR A 1 102 ? -21.736 5.241 22.989 1.00 65.19 102 THR A C 1
ATOM 803 O O . THR A 1 102 ? -21.513 6.320 23.531 1.00 65.19 102 THR A O 1
ATOM 806 N N . GLN A 1 103 ? -22.809 4.515 23.315 1.00 70.06 103 GLN A N 1
ATOM 807 C CA . GLN A 1 103 ? -23.875 5.032 24.183 1.00 70.06 103 GLN A CA 1
ATOM 808 C C . GLN A 1 103 ? -23.399 5.276 25.619 1.00 70.06 103 GLN A C 1
ATOM 810 O O . GLN A 1 103 ? -23.881 6.195 26.276 1.00 70.06 103 GLN A O 1
ATOM 815 N N . CYS A 1 104 ? -22.434 4.490 26.105 1.00 74.06 104 CYS A N 1
ATOM 816 C CA . CYS A 1 104 ? -21.846 4.683 27.437 1.00 74.06 104 CYS A CA 1
ATOM 817 C C . CYS A 1 104 ? -20.620 5.615 27.458 1.00 74.06 104 CYS A C 1
ATOM 819 O O . CYS A 1 104 ? -19.899 5.661 28.458 1.00 74.06 104 CYS A O 1
ATOM 821 N N . PHE A 1 105 ? -20.340 6.328 26.366 1.00 78.56 105 PHE A N 1
ATOM 822 C CA . PHE A 1 105 ? -19.236 7.282 26.285 1.00 78.56 105 PHE A CA 1
ATOM 823 C C . PHE A 1 105 ? -19.758 8.710 26.420 1.00 78.56 105 PHE A C 1
ATOM 825 O O . PHE A 1 105 ? -20.879 9.019 26.018 1.00 78.56 105 PHE A O 1
ATOM 832 N N . SER A 1 106 ? -18.929 9.610 26.959 1.00 82.38 106 SER A N 1
ATOM 833 C CA . SER A 1 106 ? -19.259 11.034 26.905 1.00 82.38 106 SER A CA 1
ATOM 834 C C . SER A 1 106 ? -19.351 11.496 25.447 1.00 82.38 106 SER A C 1
ATOM 836 O O . SER A 1 106 ? -18.821 10.853 24.533 1.00 82.38 106 SER A O 1
ATOM 838 N N . PHE A 1 107 ? -20.005 12.633 25.216 1.00 79.94 107 PHE A N 1
ATOM 839 C CA . PHE A 1 107 ? -20.074 13.230 23.884 1.00 79.94 107 PHE A CA 1
ATOM 840 C C . PHE A 1 107 ? -18.674 13.443 23.278 1.00 79.94 107 PHE A C 1
ATOM 842 O O . PHE A 1 107 ? -18.427 13.085 22.128 1.00 79.94 107 PHE A O 1
ATOM 849 N N . GLU A 1 108 ? -17.733 13.954 24.075 1.00 81.19 108 GLU A N 1
ATOM 850 C CA . GLU A 1 108 ? -16.343 14.185 23.662 1.00 81.19 108 GLU A CA 1
ATOM 851 C C . GLU A 1 108 ? -15.628 12.880 23.295 1.00 81.19 108 GLU A C 1
ATOM 853 O O . GLU A 1 108 ? -14.979 12.794 22.254 1.00 81.19 108 GLU A O 1
ATOM 858 N N . GLN A 1 109 ? -15.800 11.834 24.106 1.00 80.50 109 GLN A N 1
ATOM 859 C CA . GLN A 1 109 ? -15.227 10.515 23.840 1.00 80.50 109 GLN A CA 1
ATOM 860 C C . GLN A 1 109 ? -15.821 9.877 22.583 1.00 80.50 109 GLN A C 1
ATOM 862 O O . GLN A 1 109 ? -15.081 9.347 21.758 1.00 80.50 109 GLN A O 1
ATOM 867 N N . SER A 1 110 ? -17.139 9.967 22.407 1.00 82.44 110 SER A N 1
ATOM 868 C CA . SER A 1 110 ? -17.835 9.474 21.214 1.00 82.44 110 SER A CA 1
ATOM 869 C C . SER A 1 110 ? -17.318 10.155 19.951 1.00 82.44 110 SER A C 1
ATOM 871 O O . SER A 1 110 ? -17.060 9.488 18.951 1.00 82.44 110 SER A O 1
ATOM 873 N N . LYS A 1 111 ? -17.083 11.471 20.018 1.00 82.38 111 LYS A N 1
ATOM 874 C CA . LYS A 1 111 ? -16.498 12.231 18.914 1.00 82.38 111 LYS A CA 1
ATOM 875 C C . LYS A 1 111 ? -15.081 11.762 18.579 1.00 82.38 111 LYS A C 1
ATOM 877 O O . LYS A 1 111 ? -14.798 11.499 17.420 1.00 82.38 111 LYS A O 1
ATOM 882 N N . ILE A 1 112 ? -14.213 11.576 19.576 1.00 84.00 112 ILE A N 1
ATOM 883 C CA . ILE A 1 112 ? -12.843 11.071 19.360 1.00 84.00 112 ILE A CA 1
ATOM 884 C C . ILE A 1 112 ? -12.853 9.679 18.707 1.00 84.00 112 ILE A C 1
ATOM 886 O O . ILE A 1 112 ? -12.041 9.394 17.821 1.00 84.00 112 ILE A O 1
ATOM 890 N N . ILE A 1 113 ? -13.764 8.806 19.143 1.00 83.81 113 ILE A N 1
ATOM 891 C CA . ILE A 1 113 ? -13.944 7.472 18.562 1.00 83.81 113 ILE A CA 1
ATOM 892 C C . ILE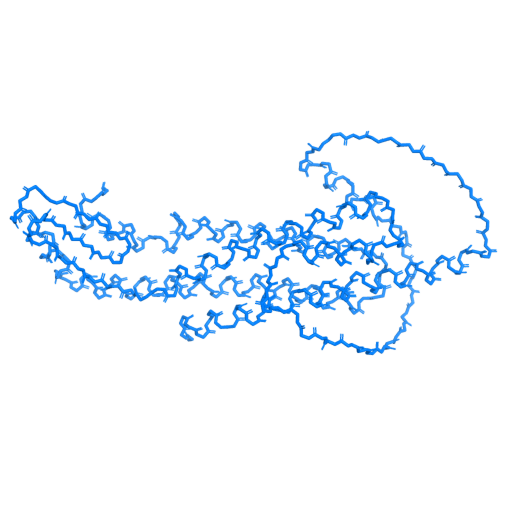 A 1 113 ? -14.352 7.600 17.092 1.00 83.81 113 ILE A C 1
ATOM 894 O O . ILE A 1 113 ? -13.726 6.977 16.235 1.00 83.81 113 ILE A O 1
ATOM 898 N N . GLN A 1 114 ? -15.352 8.433 16.793 1.00 82.25 114 GLN A N 1
ATOM 899 C CA . GLN A 1 114 ? -15.813 8.676 15.428 1.00 82.25 114 GLN A CA 1
ATOM 900 C C . GLN A 1 114 ? -14.691 9.228 14.535 1.00 82.25 114 GLN A C 1
ATOM 902 O O . GLN A 1 114 ? -14.403 8.629 13.498 1.00 82.25 114 GLN A O 1
ATOM 907 N N . ASP A 1 115 ? -14.002 10.285 14.972 1.00 82.94 115 ASP A N 1
ATOM 908 C CA . ASP A 1 115 ? -12.884 10.903 14.246 1.00 82.94 115 ASP A CA 1
ATOM 909 C C . ASP A 1 115 ? -11.786 9.865 13.934 1.00 82.94 115 ASP A C 1
ATOM 911 O O . ASP A 1 115 ? -11.201 9.844 12.849 1.00 82.94 115 ASP A O 1
ATOM 915 N N . SER A 1 116 ? -11.526 8.941 14.866 1.00 85.56 116 SER A N 1
ATOM 916 C CA . SER A 1 116 ? -10.539 7.872 14.675 1.00 85.56 116 SER A CA 1
ATOM 917 C C . SER A 1 116 ? -10.978 6.844 13.631 1.00 85.56 116 SER A C 1
ATOM 919 O O . SER A 1 116 ? -10.149 6.330 12.879 1.00 85.56 116 SER A O 1
ATOM 921 N N . PHE A 1 117 ? -12.272 6.550 13.524 1.00 83.44 117 PHE A N 1
ATOM 922 C CA . PHE A 1 117 ? -12.782 5.661 12.480 1.00 83.44 117 PHE A CA 1
ATOM 923 C C . PHE A 1 117 ? -12.821 6.297 11.100 1.00 83.44 117 PHE A C 1
ATOM 925 O O . PHE A 1 117 ? -12.537 5.618 10.108 1.00 83.44 117 PHE A O 1
ATOM 932 N N . GLU A 1 118 ? -13.128 7.587 11.029 1.00 82.50 118 GLU A N 1
ATOM 933 C CA . GLU A 1 118 ? -13.003 8.355 9.793 1.00 82.50 118 GLU A CA 1
ATOM 934 C C . GLU A 1 118 ? -11.545 8.341 9.314 1.00 82.50 118 GLU A C 1
ATOM 936 O O . GLU A 1 118 ? -11.273 7.991 8.161 1.00 82.50 118 GLU A O 1
ATOM 941 N N . LEU A 1 119 ? -10.595 8.579 10.227 1.00 86.31 119 LEU A N 1
ATOM 942 C CA . LEU A 1 119 ? -9.164 8.480 9.947 1.00 86.31 119 LEU A CA 1
ATOM 943 C C . LEU A 1 119 ? -8.783 7.084 9.428 1.00 86.31 119 LEU A C 1
ATOM 945 O O . LEU A 1 119 ? -8.177 6.961 8.362 1.00 86.31 119 LEU A O 1
ATOM 949 N N . LEU A 1 120 ? -9.189 6.023 10.130 1.00 87.38 120 LEU A N 1
ATOM 950 C CA . LEU A 1 120 ? -8.923 4.644 9.719 1.00 87.38 120 LEU A CA 1
ATOM 951 C C . LEU A 1 120 ? -9.460 4.355 8.307 1.00 87.38 120 LEU A C 1
ATOM 953 O O . LEU A 1 120 ? -8.766 3.746 7.495 1.00 87.38 120 LEU A O 1
ATOM 957 N N . THR A 1 121 ? -10.664 4.829 7.987 1.00 83.81 121 THR A N 1
ATOM 958 C CA . THR A 1 121 ? -11.300 4.636 6.673 1.00 83.81 121 THR A CA 1
ATOM 959 C C . THR A 1 121 ? -10.504 5.303 5.549 1.00 83.81 121 THR A C 1
ATOM 961 O O . THR A 1 121 ? -10.264 4.691 4.500 1.00 83.81 121 THR A O 1
ATOM 964 N N . ILE A 1 122 ? -10.033 6.533 5.776 1.00 86.69 122 ILE A N 1
ATOM 965 C CA . ILE A 1 122 ? -9.179 7.262 4.829 1.00 86.69 122 ILE A CA 1
ATOM 966 C C . ILE A 1 122 ? -7.900 6.465 4.548 1.00 86.69 122 ILE A C 1
ATOM 968 O O . ILE A 1 122 ? -7.529 6.268 3.387 1.00 86.69 122 ILE A O 1
ATOM 972 N N . TYR A 1 123 ? -7.236 5.967 5.591 1.00 90.19 123 TYR A N 1
ATOM 973 C CA . TYR A 1 123 ? -5.955 5.281 5.431 1.00 90.19 123 TYR A CA 1
ATOM 974 C C . TYR A 1 123 ? -6.080 3.843 4.921 1.00 90.19 123 TYR A C 1
ATOM 976 O O . TYR A 1 123 ? -5.209 3.401 4.176 1.00 90.19 123 TYR A O 1
ATOM 984 N N . ILE A 1 124 ? -7.186 3.140 5.184 1.00 89.00 124 ILE A N 1
ATOM 985 C CA . ILE A 1 124 ? -7.509 1.885 4.482 1.00 89.00 124 ILE A CA 1
ATOM 986 C C . ILE A 1 124 ? -7.680 2.143 2.980 1.00 89.00 124 ILE A C 1
ATOM 988 O O . ILE A 1 124 ? -7.194 1.364 2.160 1.00 89.00 124 ILE A O 1
ATOM 992 N N . THR A 1 125 ? -8.336 3.244 2.606 1.00 87.44 125 THR A N 1
ATOM 993 C CA . THR A 1 125 ? -8.512 3.617 1.194 1.00 87.44 125 THR A CA 1
ATOM 994 C C . THR A 1 125 ? -7.166 3.925 0.535 1.00 87.44 125 THR A C 1
ATOM 996 O O . THR A 1 125 ? -6.884 3.423 -0.551 1.00 87.44 125 THR A O 1
ATOM 999 N N . ARG A 1 126 ? -6.284 4.676 1.211 1.00 89.25 126 ARG A N 1
ATOM 1000 C CA . ARG A 1 126 ? -4.913 4.918 0.723 1.00 89.25 126 ARG A CA 1
ATOM 1001 C C . ARG A 1 126 ? -4.111 3.625 0.591 1.00 89.25 126 ARG A C 1
ATOM 1003 O O . ARG A 1 126 ? -3.456 3.435 -0.429 1.00 89.25 126 ARG A O 1
ATOM 1010 N N . LEU A 1 127 ? -4.196 2.727 1.573 1.00 93.00 127 LEU A N 1
ATOM 1011 C CA . LEU A 1 127 ? -3.560 1.411 1.515 1.00 93.00 127 LEU A CA 1
ATOM 1012 C C . LEU A 1 127 ? -4.043 0.612 0.295 1.00 93.00 127 LEU A C 1
ATOM 1014 O O . LEU A 1 127 ? -3.213 0.083 -0.438 1.00 93.00 127 LEU A O 1
ATOM 1018 N N . ARG A 1 128 ? -5.355 0.574 0.024 1.00 90.50 128 ARG A N 1
ATOM 1019 C CA . ARG A 1 128 ? -5.893 -0.079 -1.183 1.00 90.50 128 ARG A CA 1
ATOM 1020 C C . ARG A 1 128 ? -5.318 0.515 -2.464 1.00 90.50 128 ARG A C 1
ATOM 1022 O O . ARG A 1 128 ? -4.830 -0.237 -3.295 1.00 90.50 128 ARG A O 1
ATOM 1029 N N . ASN A 1 129 ? -5.270 1.841 -2.576 1.00 90.25 129 ASN A N 1
ATOM 1030 C CA . ASN A 1 129 ? -4.701 2.502 -3.754 1.00 90.25 129 ASN A CA 1
ATOM 1031 C C . ASN A 1 129 ? -3.231 2.116 -3.992 1.00 90.25 129 ASN A C 1
ATOM 1033 O O . ASN A 1 129 ? -2.830 1.918 -5.139 1.00 90.25 129 ASN A O 1
ATOM 1037 N N . ILE A 1 130 ? -2.431 1.998 -2.924 1.00 91.81 130 ILE A N 1
ATOM 1038 C CA . ILE A 1 130 ? -1.045 1.516 -3.014 1.00 91.81 130 ILE A CA 1
ATOM 1039 C C . ILE A 1 130 ? -1.038 0.074 -3.527 1.00 91.81 130 ILE A C 1
ATOM 1041 O O . ILE A 1 130 ? -0.379 -0.217 -4.521 1.00 91.81 130 ILE A O 1
ATOM 1045 N N . VAL A 1 131 ? -1.787 -0.819 -2.876 1.00 92.62 131 VAL A N 1
ATOM 1046 C CA . VAL A 1 131 ? -1.819 -2.250 -3.209 1.00 92.62 131 VAL A CA 1
ATOM 1047 C C . VAL A 1 131 ? -2.245 -2.475 -4.657 1.00 92.62 131 VAL A C 1
ATOM 1049 O O . VAL A 1 131 ? -1.526 -3.142 -5.397 1.00 92.62 131 VAL A O 1
ATOM 1052 N N . ASP A 1 132 ? -3.349 -1.864 -5.079 1.00 90.25 132 ASP A N 1
ATOM 1053 C CA . ASP A 1 132 ? -3.899 -2.012 -6.428 1.00 90.25 132 ASP A CA 1
ATOM 1054 C C . ASP A 1 132 ? -2.935 -1.482 -7.499 1.00 90.25 132 ASP A C 1
ATOM 1056 O O . ASP A 1 132 ? -2.845 -2.038 -8.592 1.00 90.25 132 ASP A O 1
ATOM 1060 N N . SER A 1 133 ? -2.150 -0.450 -7.176 1.00 89.31 133 SER A N 1
ATOM 1061 C CA . SER A 1 133 ? -1.135 0.089 -8.087 1.00 89.31 133 SER A CA 1
ATOM 1062 C C . SER A 1 133 ? 0.101 -0.809 -8.214 1.00 89.31 133 SER A C 1
ATOM 1064 O O . SER A 1 133 ? 0.718 -0.850 -9.277 1.00 89.31 133 SER A O 1
ATOM 1066 N N . LEU A 1 134 ? 0.490 -1.510 -7.144 1.00 90.69 134 LEU A N 1
ATOM 1067 C CA . LEU A 1 134 ? 1.718 -2.318 -7.089 1.00 90.69 134 LEU A CA 1
ATOM 1068 C C . LEU A 1 134 ? 1.566 -3.721 -7.698 1.00 90.69 134 LEU A C 1
ATOM 1070 O O . LEU A 1 134 ? 2.566 -4.384 -7.991 1.00 90.69 134 LEU A O 1
ATOM 1074 N N . VAL A 1 135 ? 0.335 -4.189 -7.910 1.00 88.88 135 VAL A N 1
ATOM 1075 C CA . VAL A 1 135 ? 0.064 -5.500 -8.529 1.00 88.88 135 VAL A CA 1
ATOM 1076 C C . VAL A 1 135 ? -0.106 -5.455 -10.044 1.00 88.88 135 VAL A C 1
ATOM 1078 O O . VAL A 1 135 ? -0.243 -6.503 -10.676 1.00 88.88 135 VAL A O 1
ATOM 1081 N N . ILE A 1 136 ? -0.070 -4.264 -10.644 1.00 88.62 136 ILE A N 1
ATOM 1082 C CA . ILE A 1 136 ? -0.111 -4.120 -12.099 1.00 88.62 136 ILE A CA 1
ATOM 1083 C C . ILE A 1 136 ? 1.096 -4.870 -12.707 1.00 88.62 136 ILE A C 1
ATOM 1085 O O . ILE A 1 136 ? 2.203 -4.821 -12.148 1.00 88.62 136 ILE A O 1
ATOM 1089 N N . PRO A 1 137 ? 0.915 -5.598 -13.827 1.00 90.00 137 PRO A N 1
ATOM 1090 C CA . PRO A 1 137 ? 2.029 -6.238 -14.519 1.00 90.00 137 PRO A CA 1
ATOM 1091 C C . PRO A 1 137 ? 3.109 -5.215 -14.897 1.00 90.00 137 PRO A C 1
ATOM 1093 O O . PRO A 1 137 ? 2.789 -4.111 -15.327 1.00 90.00 137 PRO A O 1
ATOM 1096 N N . ILE A 1 138 ? 4.378 -5.594 -14.729 1.00 92.75 138 ILE A N 1
ATOM 1097 C CA . ILE A 1 138 ? 5.536 -4.716 -14.953 1.00 92.75 138 ILE A CA 1
ATOM 1098 C C . ILE A 1 138 ? 6.149 -5.024 -16.316 1.00 92.75 138 ILE A C 1
ATOM 1100 O O . ILE A 1 138 ? 6.236 -6.186 -16.718 1.00 92.75 138 ILE A O 1
ATOM 1104 N N . GLY A 1 139 ? 6.636 -3.989 -16.995 1.00 91.12 139 GLY A N 1
ATOM 1105 C CA . GLY A 1 139 ? 7.284 -4.102 -18.296 1.00 91.12 139 GLY A CA 1
ATOM 1106 C C . GLY A 1 139 ? 6.297 -4.208 -19.456 1.00 91.12 139 GLY A C 1
ATOM 1107 O O . GLY A 1 139 ? 6.684 -4.647 -20.540 1.00 91.12 139 GLY A O 1
ATOM 1108 N N . LEU A 1 140 ? 5.036 -3.809 -19.257 1.00 92.62 140 LEU A N 1
ATOM 1109 C CA . LEU A 1 140 ? 4.063 -3.715 -20.339 1.00 92.62 140 LEU A CA 1
ATOM 1110 C C . LEU A 1 140 ? 4.467 -2.579 -21.270 1.00 92.62 140 LEU A C 1
ATOM 1112 O O . LEU A 1 140 ? 4.520 -1.421 -20.866 1.00 92.62 140 LEU A O 1
ATOM 1116 N N . MET A 1 141 ? 4.741 -2.909 -22.527 1.00 93.38 141 MET A N 1
ATOM 1117 C CA . MET A 1 141 ? 5.233 -1.953 -23.508 1.00 93.38 141 MET A CA 1
ATOM 1118 C C . MET A 1 141 ? 4.271 -1.831 -24.687 1.00 93.38 141 MET A C 1
ATOM 1120 O O . MET A 1 141 ? 3.832 -2.831 -25.250 1.00 93.38 141 MET A O 1
ATOM 1124 N N . SER A 1 142 ? 3.982 -0.596 -25.092 1.00 94.19 142 SER A N 1
ATOM 1125 C CA . SER A 1 142 ? 3.230 -0.289 -26.311 1.00 94.19 142 SER A CA 1
ATOM 1126 C C . SER A 1 142 ? 3.892 0.856 -27.071 1.00 94.19 142 SER A C 1
ATOM 1128 O O . SER A 1 142 ? 4.438 1.776 -26.460 1.00 94.19 142 SER A O 1
ATOM 1130 N N . CYS A 1 143 ? 3.856 0.784 -28.398 1.00 95.06 143 CYS A N 1
ATOM 1131 C CA . CYS A 1 143 ? 4.457 1.770 -29.290 1.00 95.06 143 CYS A CA 1
ATOM 1132 C C . CYS A 1 143 ? 3.415 2.240 -30.304 1.00 95.06 143 CYS A C 1
ATOM 1134 O O . CYS A 1 143 ? 2.822 1.412 -30.994 1.00 95.06 143 CYS A O 1
ATOM 1136 N N . ASP A 1 144 ? 3.232 3.551 -30.410 1.00 95.44 144 ASP A N 1
ATOM 1137 C CA . ASP A 1 144 ? 2.497 4.191 -31.494 1.00 95.44 144 ASP A CA 1
ATOM 1138 C C . ASP A 1 144 ? 3.505 4.819 -32.458 1.00 95.44 144 ASP A C 1
ATOM 1140 O O . ASP A 1 144 ? 4.203 5.772 -32.114 1.00 95.44 144 ASP A O 1
ATOM 1144 N N . TYR A 1 145 ? 3.621 4.250 -33.655 1.00 93.38 145 TYR A N 1
ATOM 1145 C CA . TYR A 1 145 ? 4.567 4.721 -34.667 1.00 93.38 145 TYR A CA 1
ATOM 1146 C C . TYR A 1 145 ? 4.023 5.879 -35.511 1.00 93.38 145 TYR A C 1
ATOM 1148 O O . TYR A 1 145 ? 4.803 6.493 -36.236 1.00 93.38 145 TYR A O 1
ATOM 1156 N N . VAL A 1 146 ? 2.718 6.164 -35.441 1.00 94.19 146 VAL A N 1
ATOM 1157 C CA . VAL A 1 146 ? 2.093 7.289 -36.149 1.00 94.19 146 VAL A CA 1
ATOM 1158 C C . VAL A 1 146 ? 2.293 8.564 -35.340 1.00 94.19 146 VAL A C 1
ATOM 1160 O O . VAL A 1 146 ? 2.794 9.553 -35.870 1.00 94.19 146 VAL A O 1
ATOM 1163 N N . ASP A 1 147 ? 1.983 8.498 -34.045 1.00 95.88 147 ASP A N 1
ATOM 1164 C CA . ASP A 1 147 ? 2.095 9.633 -33.123 1.00 95.88 147 ASP A CA 1
ATOM 1165 C C . ASP A 1 147 ? 3.449 9.680 -32.384 1.00 95.88 147 ASP A C 1
ATOM 1167 O O . ASP A 1 147 ? 3.681 10.547 -31.541 1.00 95.88 147 ASP A O 1
ATOM 1171 N N . TYR A 1 148 ? 4.356 8.747 -32.696 1.00 96.31 148 TYR A N 1
ATOM 1172 C CA . TYR A 1 148 ? 5.684 8.598 -32.089 1.00 96.31 148 TYR A CA 1
ATOM 1173 C C . TYR A 1 148 ? 5.644 8.518 -30.555 1.00 96.31 148 TYR A C 1
ATOM 1175 O O . TYR A 1 148 ? 6.385 9.214 -29.855 1.00 96.31 148 TYR A O 1
ATOM 1183 N N . ILE A 1 149 ? 4.778 7.657 -30.020 1.00 95.81 149 ILE A N 1
ATOM 1184 C CA . ILE A 1 149 ? 4.578 7.478 -28.578 1.00 95.81 149 ILE A CA 1
ATOM 1185 C C . ILE A 1 149 ? 5.163 6.139 -28.137 1.00 95.81 149 ILE A C 1
ATOM 1187 O O . ILE A 1 149 ? 4.861 5.095 -28.712 1.00 95.81 149 ILE A O 1
ATOM 1191 N N . VAL A 1 150 ? 5.952 6.144 -27.064 1.00 96.25 150 VAL A N 1
ATOM 1192 C CA . VAL A 1 150 ? 6.358 4.921 -26.357 1.00 96.25 150 VAL A CA 1
ATOM 1193 C C . VAL A 1 150 ? 5.764 4.950 -24.962 1.00 96.25 150 VAL A C 1
ATOM 1195 O O . VAL A 1 150 ? 5.979 5.900 -24.206 1.00 96.25 150 VAL A O 1
ATOM 1198 N N . LYS A 1 151 ? 5.035 3.890 -24.608 1.00 94.88 151 LYS A N 1
ATOM 1199 C CA . LYS A 1 151 ? 4.551 3.665 -23.245 1.00 94.88 151 LYS A CA 1
ATOM 1200 C C . LYS A 1 151 ? 5.184 2.411 -22.675 1.00 94.88 151 LYS A C 1
ATOM 1202 O O . LYS A 1 151 ? 5.144 1.364 -23.319 1.00 94.88 151 LYS A O 1
ATOM 1207 N N . VAL A 1 152 ? 5.741 2.535 -21.478 1.00 94.38 152 VAL A N 1
ATOM 1208 C CA . VAL A 1 152 ? 6.205 1.416 -20.656 1.00 94.38 152 VAL A CA 1
ATOM 1209 C C . VAL A 1 152 ? 5.553 1.570 -19.288 1.00 94.38 152 VAL A C 1
ATOM 1211 O O . VAL A 1 152 ? 5.747 2.585 -18.615 1.00 94.38 152 VAL A O 1
ATOM 1214 N N . ASP A 1 153 ? 4.737 0.593 -18.906 1.00 91.56 153 ASP A N 1
ATOM 1215 C CA . ASP A 1 153 ? 3.830 0.659 -17.762 1.00 91.56 153 ASP A CA 1
ATOM 1216 C C . ASP A 1 153 ? 3.006 1.965 -17.793 1.00 91.56 153 ASP A C 1
ATOM 1218 O O . ASP A 1 153 ? 2.401 2.301 -18.812 1.00 91.56 153 ASP A O 1
ATOM 1222 N N . ASN A 1 154 ? 3.006 2.748 -16.712 1.00 86.12 154 ASN A N 1
ATOM 1223 C CA . ASN A 1 154 ? 2.287 4.028 -16.629 1.00 86.12 154 ASN A CA 1
ATOM 1224 C C . ASN A 1 154 ? 3.128 5.239 -17.083 1.00 86.12 154 ASN A C 1
ATOM 1226 O O . ASN A 1 154 ? 2.790 6.386 -16.780 1.00 86.12 154 ASN A O 1
ATOM 1230 N N . VAL A 1 155 ? 4.250 5.014 -17.774 1.00 92.19 155 VAL A N 1
ATOM 1231 C CA . VAL A 1 155 ? 5.151 6.069 -18.253 1.00 92.19 155 VAL A CA 1
ATOM 1232 C C . VAL A 1 155 ? 5.000 6.227 -19.762 1.00 92.19 155 VAL A C 1
ATOM 1234 O O . VAL A 1 155 ? 5.240 5.285 -20.507 1.00 92.19 155 VAL A O 1
ATOM 1237 N N . SER A 1 156 ? 4.637 7.432 -20.212 1.00 94.44 156 SER A N 1
ATOM 1238 C CA . SER A 1 156 ? 4.456 7.773 -21.629 1.00 94.44 156 SER A CA 1
ATOM 1239 C C . SER A 1 156 ? 5.474 8.827 -22.057 1.00 94.44 156 SER A C 1
ATOM 1241 O O . SER A 1 156 ? 5.563 9.878 -21.423 1.00 94.44 156 SER A O 1
ATOM 1243 N N . ALA A 1 157 ? 6.199 8.564 -23.142 1.00 96.38 157 ALA A N 1
ATOM 1244 C CA . ALA A 1 157 ? 7.059 9.523 -23.830 1.00 96.38 157 ALA A CA 1
ATOM 1245 C C . ALA A 1 157 ? 6.532 9.783 -25.241 1.00 96.38 157 ALA A C 1
ATOM 1247 O O . ALA A 1 157 ? 6.194 8.837 -25.951 1.00 96.38 157 ALA A O 1
ATOM 1248 N N . ASN A 1 158 ? 6.518 11.053 -25.644 1.00 96.12 158 ASN A N 1
ATOM 1249 C CA . ASN A 1 158 ? 6.203 11.475 -27.006 1.00 96.12 158 ASN A CA 1
ATOM 1250 C C . ASN A 1 158 ? 7.487 11.977 -27.667 1.00 96.12 158 ASN A C 1
ATOM 1252 O O . ASN A 1 158 ? 8.236 12.741 -27.054 1.00 96.12 158 ASN A O 1
ATOM 1256 N N . TYR A 1 159 ? 7.724 11.571 -28.908 1.00 96.44 159 TYR A N 1
ATOM 1257 C CA . TYR A 1 159 ? 8.915 11.937 -29.667 1.00 96.44 159 TYR A CA 1
ATOM 1258 C C . TYR A 1 159 ? 8.554 12.804 -30.872 1.00 96.44 159 TYR A C 1
ATOM 1260 O O . TYR A 1 159 ? 7.451 12.746 -31.403 1.00 96.44 159 TYR A O 1
ATOM 1268 N N . ASN A 1 160 ? 9.504 13.620 -31.328 1.00 94.75 160 ASN A N 1
ATOM 1269 C CA . ASN A 1 160 ? 9.268 14.532 -32.451 1.00 94.75 160 ASN A CA 1
ATOM 1270 C C . ASN A 1 160 ? 9.316 13.824 -33.813 1.00 94.75 160 ASN A C 1
ATOM 1272 O O . ASN A 1 160 ? 8.835 14.361 -34.809 1.00 94.75 160 ASN A O 1
ATOM 1276 N N . ASN A 1 161 ? 9.977 12.666 -33.884 1.00 95.06 161 ASN A N 1
ATOM 1277 C CA . ASN A 1 161 ? 10.192 11.914 -35.113 1.00 95.06 161 ASN A CA 1
ATOM 1278 C C . ASN A 1 161 ? 10.540 10.442 -34.816 1.00 95.06 161 ASN A C 1
ATOM 1280 O O . ASN A 1 161 ? 10.867 10.059 -33.689 1.00 95.06 161 ASN A O 1
ATOM 1284 N N . MET A 1 162 ? 10.534 9.626 -35.873 1.00 94.81 162 MET A N 1
ATOM 1285 C CA . MET A 1 162 ? 10.839 8.194 -35.811 1.00 94.81 162 MET A CA 1
ATOM 1286 C C . MET A 1 162 ? 12.276 7.884 -35.358 1.00 94.81 162 MET A C 1
ATOM 1288 O O . MET A 1 162 ? 12.501 6.851 -34.725 1.00 94.81 162 MET A O 1
ATOM 1292 N N . GLN A 1 163 ? 13.256 8.743 -35.661 1.00 96.06 163 GLN A N 1
ATOM 1293 C CA . GLN A 1 163 ? 14.654 8.510 -35.280 1.00 96.06 163 GLN A CA 1
ATOM 1294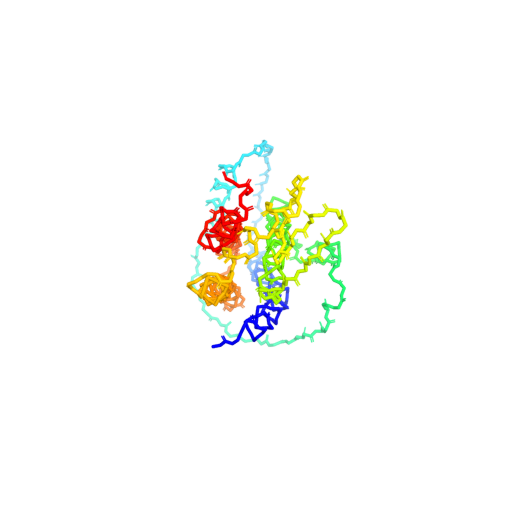 C C . GLN A 1 163 ? 14.835 8.616 -33.761 1.00 96.06 163 GLN A C 1
ATOM 1296 O O . GLN A 1 163 ? 15.468 7.748 -33.158 1.00 96.06 163 GLN A O 1
ATOM 1301 N N . ASP A 1 164 ? 14.237 9.631 -33.138 1.00 94.38 164 ASP A N 1
ATOM 1302 C CA . ASP A 1 164 ? 14.260 9.830 -31.686 1.00 94.38 164 ASP A CA 1
ATOM 1303 C C . ASP A 1 164 ? 13.562 8.675 -30.961 1.00 94.38 164 ASP A C 1
ATOM 1305 O O . ASP A 1 164 ? 14.118 8.105 -30.017 1.00 94.38 164 ASP A O 1
ATOM 1309 N N . MET A 1 165 ? 12.394 8.264 -31.468 1.00 95.06 165 MET A N 1
ATOM 1310 C CA . MET A 1 165 ? 11.670 7.095 -30.968 1.00 95.06 165 MET A CA 1
ATOM 1311 C C . MET A 1 165 ? 12.529 5.826 -31.066 1.00 95.06 165 MET A C 1
ATOM 1313 O O . MET A 1 165 ? 12.685 5.101 -30.086 1.00 95.06 165 MET A O 1
ATOM 1317 N N . THR A 1 166 ? 13.153 5.575 -32.219 1.00 94.25 166 THR A N 1
ATOM 1318 C CA . THR A 1 166 ? 14.016 4.401 -32.437 1.00 94.25 166 THR A CA 1
ATOM 1319 C C . THR A 1 166 ? 15.218 4.402 -31.492 1.00 94.25 166 THR A C 1
ATOM 1321 O O . THR A 1 166 ? 15.561 3.367 -30.918 1.00 94.25 166 THR A O 1
ATOM 1324 N N . ASN A 1 167 ? 15.834 5.563 -31.262 1.00 93.12 167 ASN A N 1
ATOM 1325 C CA . ASN A 1 167 ? 16.930 5.705 -30.306 1.00 93.12 167 ASN A CA 1
ATOM 1326 C C . ASN A 1 167 ? 16.486 5.361 -28.873 1.00 93.12 167 ASN A C 1
ATOM 1328 O O . ASN A 1 167 ? 17.237 4.709 -28.146 1.00 93.12 167 ASN A O 1
ATOM 1332 N N . ALA A 1 168 ? 15.277 5.757 -28.466 1.00 92.38 168 ALA A N 1
ATOM 1333 C CA . ALA A 1 168 ? 14.721 5.401 -27.161 1.00 92.38 168 ALA A CA 1
ATOM 1334 C C . ALA A 1 168 ? 14.436 3.895 -27.040 1.00 92.38 168 ALA A C 1
ATOM 1336 O O . ALA A 1 168 ? 14.848 3.272 -26.061 1.00 92.38 168 ALA A O 1
ATOM 1337 N N . LEU A 1 169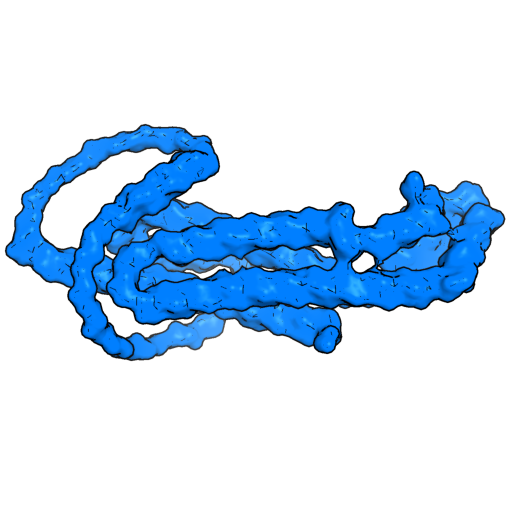 ? 13.823 3.284 -28.060 1.00 93.81 169 LEU A N 1
ATOM 1338 C CA . LEU A 1 169 ? 13.591 1.834 -28.112 1.00 93.81 169 LEU A CA 1
ATOM 1339 C C . LEU A 1 169 ? 14.903 1.041 -28.015 1.00 93.81 169 LEU A C 1
ATOM 1341 O O . LEU A 1 169 ? 14.994 0.067 -27.268 1.00 93.81 169 LEU A O 1
ATOM 1345 N N . ASN A 1 170 ? 15.950 1.497 -28.706 1.00 93.12 170 ASN A N 1
ATOM 1346 C CA . ASN A 1 170 ? 17.275 0.889 -28.626 1.00 93.12 170 ASN A CA 1
ATOM 1347 C C . ASN A 1 170 ? 17.870 0.982 -27.215 1.00 93.12 170 ASN A C 1
ATOM 1349 O O . ASN A 1 170 ? 18.505 0.029 -26.777 1.00 93.12 170 ASN A O 1
ATOM 1353 N N . LYS A 1 171 ? 17.646 2.079 -26.477 1.00 92.31 171 LYS A N 1
ATOM 1354 C CA . LYS A 1 171 ? 18.083 2.202 -25.074 1.00 92.31 171 LYS A CA 1
ATOM 1355 C C . LYS A 1 171 ? 17.340 1.233 -24.157 1.00 92.31 171 LYS A C 1
ATOM 1357 O O . LYS A 1 171 ? 17.989 0.588 -23.338 1.00 92.31 171 LYS A O 1
ATOM 1362 N N . LEU A 1 172 ? 16.025 1.075 -24.328 1.00 91.88 172 LEU A N 1
ATOM 1363 C CA . LEU A 1 172 ? 15.240 0.084 -23.577 1.00 91.88 172 LEU A CA 1
ATOM 1364 C C . LEU A 1 172 ? 15.747 -1.348 -23.820 1.00 91.88 172 LEU A C 1
ATOM 1366 O O . LEU A 1 172 ? 15.850 -2.141 -22.885 1.00 91.88 172 LEU A O 1
ATOM 1370 N N . ASN A 1 173 ? 16.136 -1.657 -25.059 1.00 87.50 173 ASN A N 1
ATOM 1371 C CA . ASN A 1 173 ? 16.695 -2.960 -25.427 1.00 87.50 173 ASN A CA 1
ATOM 1372 C C . ASN A 1 173 ? 18.202 -3.099 -25.140 1.00 87.50 173 ASN A C 1
ATOM 1374 O O . ASN A 1 173 ? 18.737 -4.207 -25.184 1.00 87.50 173 ASN A O 1
ATOM 1378 N N . SER A 1 174 ? 18.906 -2.005 -24.844 1.00 86.56 174 SER A N 1
ATOM 1379 C CA . SER A 1 174 ? 20.348 -2.028 -24.593 1.00 86.56 174 SER A CA 1
ATOM 1380 C C . SER A 1 174 ? 20.666 -2.644 -23.233 1.00 86.56 174 SER A C 1
ATOM 1382 O O . SER A 1 174 ? 19.951 -2.419 -22.259 1.00 86.56 174 SER A O 1
ATOM 1384 N N . ASN A 1 175 ? 21.762 -3.407 -23.150 1.00 77.50 175 ASN A N 1
ATOM 1385 C CA . ASN A 1 175 ? 22.350 -3.878 -21.889 1.00 77.50 175 ASN A CA 1
ATOM 1386 C C . ASN A 1 175 ? 21.353 -4.520 -20.907 1.00 77.50 175 ASN A C 1
ATOM 1388 O O . ASN A 1 175 ? 21.477 -4.344 -19.696 1.00 77.50 175 ASN A O 1
ATOM 1392 N N . ASN A 1 176 ? 20.359 -5.259 -21.416 1.00 86.88 176 ASN A N 1
ATOM 1393 C CA . ASN A 1 176 ? 19.310 -5.879 -20.601 1.00 86.88 176 ASN A CA 1
ATOM 1394 C C . ASN A 1 176 ? 18.550 -4.875 -19.710 1.00 86.88 176 ASN A C 1
ATOM 1396 O O . ASN A 1 176 ? 18.060 -5.257 -18.648 1.00 86.88 176 ASN A O 1
ATOM 1400 N N . PHE A 1 177 ? 18.444 -3.603 -20.114 1.00 92.75 177 PHE A N 1
ATOM 1401 C CA . PHE A 1 177 ? 17.809 -2.559 -19.310 1.00 92.75 177 PHE A CA 1
ATOM 1402 C C . PHE A 1 177 ? 16.396 -2.959 -18.879 1.00 92.75 177 PHE A C 1
ATOM 1404 O O . PHE A 1 177 ? 16.113 -2.932 -17.685 1.00 92.75 177 PHE A O 1
ATOM 1411 N N . MET A 1 178 ? 15.540 -3.399 -19.811 1.00 94.06 178 MET A N 1
ATOM 1412 C CA . MET A 1 178 ? 14.174 -3.821 -19.471 1.00 94.06 178 MET A CA 1
ATOM 1413 C C . MET A 1 178 ? 14.138 -4.971 -18.463 1.00 94.06 178 MET A C 1
ATOM 1415 O O . MET A 1 178 ? 13.318 -4.950 -17.551 1.00 94.06 178 MET A O 1
ATOM 1419 N N . LYS A 1 179 ? 15.052 -5.941 -18.572 1.00 93.88 179 LYS A N 1
ATOM 1420 C CA . LYS A 1 179 ? 15.153 -7.038 -17.604 1.00 93.88 179 LYS A CA 1
ATOM 1421 C C . LYS A 1 179 ? 15.515 -6.508 -16.213 1.00 93.88 179 LYS A C 1
ATOM 1423 O O . LYS A 1 179 ? 14.799 -6.780 -15.257 1.00 93.88 179 LYS A O 1
ATOM 1428 N N . THR A 1 180 ? 16.563 -5.691 -16.121 1.00 94.44 180 THR A N 1
ATOM 1429 C CA . THR A 1 180 ? 17.000 -5.057 -14.867 1.00 94.44 180 THR A CA 1
ATOM 1430 C C . THR A 1 180 ? 15.910 -4.158 -14.273 1.00 94.44 180 THR A C 1
ATOM 1432 O O . THR A 1 180 ? 15.733 -4.107 -13.059 1.00 94.44 180 THR A O 1
ATOM 1435 N N . TYR A 1 181 ? 15.167 -3.440 -15.117 1.00 94.69 181 TYR A N 1
ATOM 1436 C CA . TYR A 1 181 ? 14.031 -2.622 -14.705 1.00 94.69 181 TYR A CA 1
ATOM 1437 C C . TYR A 1 181 ? 12.929 -3.479 -14.077 1.00 94.69 181 TYR A C 1
ATOM 1439 O O . TYR A 1 181 ? 12.516 -3.176 -12.960 1.00 94.69 181 TYR A O 1
ATOM 1447 N N . ILE A 1 182 ? 12.502 -4.549 -14.757 1.00 94.50 182 ILE A N 1
ATOM 1448 C CA . ILE A 1 182 ? 11.460 -5.462 -14.271 1.00 94.50 182 ILE A CA 1
ATOM 1449 C C . ILE A 1 182 ? 11.877 -6.077 -12.932 1.00 94.50 182 ILE A C 1
ATOM 1451 O O . ILE A 1 182 ? 11.126 -5.977 -11.967 1.00 94.50 182 ILE A O 1
ATOM 1455 N N . GLU A 1 183 ? 13.091 -6.630 -12.843 1.00 94.44 183 GLU A N 1
ATOM 1456 C CA . GLU A 1 183 ? 13.612 -7.258 -11.619 1.00 94.44 183 GLU A CA 1
ATOM 1457 C C . GLU A 1 183 ? 13.652 -6.270 -10.441 1.00 94.44 183 GLU A C 1
ATOM 1459 O O . GLU A 1 183 ? 13.170 -6.572 -9.347 1.00 94.44 183 GLU A O 1
ATOM 1464 N N . ASN A 1 184 ? 14.167 -5.057 -10.664 1.00 94.88 184 ASN A N 1
ATOM 1465 C CA . ASN A 1 184 ? 14.249 -4.036 -9.618 1.00 94.88 184 ASN A CA 1
ATOM 1466 C C . ASN A 1 184 ? 12.876 -3.498 -9.210 1.00 94.88 184 ASN A C 1
ATOM 1468 O O . ASN A 1 184 ? 12.649 -3.223 -8.031 1.00 94.88 184 ASN A O 1
ATOM 1472 N N . LYS A 1 185 ? 11.967 -3.311 -10.173 1.00 94.44 185 LYS A N 1
ATOM 1473 C CA . LYS A 1 185 ? 10.613 -2.823 -9.908 1.00 94.44 185 LYS A CA 1
ATOM 1474 C C . LYS A 1 185 ? 9.806 -3.862 -9.141 1.00 94.44 185 LYS A C 1
ATOM 1476 O O . LYS A 1 185 ? 9.190 -3.513 -8.143 1.00 94.44 185 LYS A O 1
ATOM 1481 N N . GLU A 1 186 ? 9.902 -5.131 -9.520 1.00 94.44 186 GLU A N 1
ATOM 1482 C CA . GLU A 1 186 ? 9.231 -6.222 -8.821 1.00 94.44 186 GLU A CA 1
ATOM 1483 C C . GLU A 1 186 ? 9.744 -6.385 -7.387 1.00 94.44 186 GLU A C 1
ATOM 1485 O O . GLU A 1 186 ? 8.943 -6.461 -6.456 1.00 94.44 186 GLU A O 1
ATOM 1490 N N . ALA A 1 187 ? 11.064 -6.350 -7.181 1.00 93.94 187 ALA A N 1
ATOM 1491 C CA . ALA A 1 187 ? 11.648 -6.407 -5.843 1.00 93.94 187 ALA A CA 1
ATOM 1492 C C . ALA A 1 187 ? 11.208 -5.222 -4.964 1.00 93.94 187 ALA A C 1
ATOM 1494 O O . ALA A 1 187 ? 10.888 -5.402 -3.786 1.00 93.94 187 ALA A O 1
ATOM 1495 N N . ALA A 1 188 ? 11.169 -4.012 -5.530 1.00 94.25 188 ALA A N 1
ATOM 1496 C CA . ALA A 1 188 ? 10.727 -2.824 -4.811 1.00 94.25 188 ALA A CA 1
ATOM 1497 C C . ALA A 1 188 ? 9.231 -2.889 -4.457 1.00 94.25 188 ALA A C 1
ATOM 1499 O O . ALA A 1 188 ? 8.859 -2.572 -3.328 1.00 94.25 188 ALA A O 1
ATOM 1500 N N . ASP A 1 189 ? 8.387 -3.345 -5.384 1.00 94.12 189 ASP A N 1
ATOM 1501 C CA . ASP A 1 189 ? 6.943 -3.469 -5.179 1.00 94.12 189 ASP A CA 1
ATOM 1502 C C . ASP A 1 189 ? 6.619 -4.536 -4.120 1.00 94.12 189 ASP A C 1
ATOM 1504 O O . ASP A 1 189 ? 5.824 -4.274 -3.216 1.00 94.12 189 ASP A O 1
ATOM 1508 N N . ILE A 1 190 ? 7.295 -5.693 -4.158 1.00 95.06 190 ILE A N 1
ATOM 1509 C CA . ILE A 1 190 ? 7.189 -6.738 -3.122 1.00 95.06 190 ILE A CA 1
ATOM 1510 C C . ILE A 1 190 ? 7.566 -6.176 -1.749 1.00 95.06 190 ILE A C 1
ATOM 1512 O O . ILE A 1 190 ? 6.787 -6.306 -0.808 1.00 95.06 190 ILE A O 1
ATOM 1516 N N . ASN A 1 191 ? 8.712 -5.496 -1.636 1.00 94.88 191 ASN A N 1
ATOM 1517 C CA . ASN A 1 191 ? 9.163 -4.918 -0.368 1.00 94.88 191 ASN A CA 1
ATOM 1518 C C . ASN A 1 191 ? 8.143 -3.918 0.206 1.00 94.88 191 ASN A C 1
ATOM 1520 O O . ASN A 1 191 ? 7.873 -3.905 1.407 1.00 94.88 191 ASN A O 1
ATOM 1524 N N . CYS A 1 192 ? 7.554 -3.082 -0.651 1.00 95.12 192 CYS A N 1
ATOM 1525 C CA . CYS A 1 192 ? 6.558 -2.105 -0.225 1.00 95.12 192 CYS A CA 1
ATOM 1526 C C . CYS A 1 192 ? 5.249 -2.779 0.226 1.00 95.12 192 CYS A C 1
ATOM 1528 O O . CYS A 1 192 ? 4.679 -2.373 1.242 1.00 95.12 192 CYS A O 1
ATOM 1530 N N . LEU A 1 193 ? 4.809 -3.842 -0.456 1.00 96.12 193 LEU A N 1
ATOM 1531 C CA . LEU A 1 193 ? 3.654 -4.649 -0.045 1.00 96.12 193 LEU A CA 1
ATOM 1532 C C . LEU A 1 193 ? 3.896 -5.383 1.285 1.00 96.12 193 LEU A C 1
ATOM 1534 O O . LEU A 1 193 ? 3.013 -5.390 2.141 1.00 96.12 193 LEU A O 1
ATOM 1538 N N . GLU A 1 194 ? 5.083 -5.957 1.497 1.00 96.69 194 GLU A N 1
ATOM 1539 C CA . GLU A 1 194 ? 5.449 -6.623 2.757 1.00 96.69 194 GLU A CA 1
ATOM 1540 C C . GLU A 1 194 ? 5.354 -5.668 3.949 1.00 96.69 194 GLU A C 1
ATOM 1542 O O . GLU A 1 194 ? 4.724 -5.991 4.955 1.00 96.69 194 GLU A O 1
ATOM 1547 N N . LYS A 1 195 ? 5.885 -4.452 3.810 1.00 96.00 195 LYS A N 1
ATOM 1548 C CA . LYS A 1 195 ? 5.795 -3.435 4.863 1.00 96.00 195 LYS A CA 1
ATOM 1549 C C . LYS A 1 195 ? 4.357 -2.979 5.119 1.00 96.00 195 LYS A C 1
ATOM 1551 O O . LYS A 1 195 ? 3.960 -2.838 6.270 1.00 96.00 195 LYS A O 1
ATOM 1556 N N . CYS A 1 196 ? 3.553 -2.800 4.067 1.00 96.56 196 CYS A N 1
ATOM 1557 C CA . CYS A 1 196 ? 2.125 -2.501 4.220 1.00 96.56 196 CYS A CA 1
ATOM 1558 C C . CYS A 1 196 ? 1.394 -3.609 4.997 1.00 96.56 196 CYS A C 1
ATOM 1560 O O . CYS A 1 196 ? 0.538 -3.335 5.839 1.00 96.56 196 CYS A O 1
ATOM 1562 N N . LEU A 1 197 ? 1.744 -4.869 4.727 1.00 96.44 197 LEU A N 1
ATOM 1563 C CA . LEU A 1 197 ? 1.203 -6.024 5.431 1.00 96.44 197 LEU A CA 1
ATOM 1564 C C . LEU A 1 197 ? 1.640 -6.062 6.904 1.00 96.44 197 LEU A C 1
ATOM 1566 O O . LEU A 1 197 ? 0.832 -6.419 7.760 1.00 96.44 197 LEU A O 1
ATOM 1570 N N . GLU A 1 198 ? 2.889 -5.712 7.213 1.00 97.19 198 GLU A N 1
ATOM 1571 C CA . GLU A 1 198 ? 3.388 -5.590 8.590 1.00 97.19 198 GLU A CA 1
ATOM 1572 C C . GLU A 1 198 ? 2.638 -4.511 9.374 1.00 97.19 198 GLU A C 1
ATOM 1574 O O . GLU A 1 198 ? 2.114 -4.802 10.451 1.00 97.19 198 GLU A O 1
ATOM 1579 N N . ASP A 1 199 ? 2.503 -3.312 8.799 1.00 96.62 199 ASP A N 1
ATOM 1580 C CA . ASP A 1 199 ? 1.778 -2.187 9.401 1.00 96.62 199 ASP A CA 1
ATOM 1581 C C . ASP A 1 199 ? 0.314 -2.572 9.715 1.00 96.62 199 ASP A C 1
ATOM 1583 O O . ASP A 1 199 ? -0.223 -2.261 10.782 1.00 96.62 199 ASP A O 1
ATOM 1587 N N . LEU A 1 200 ? -0.328 -3.327 8.817 1.00 95.62 200 LEU A N 1
ATOM 1588 C CA . LEU A 1 200 ? -1.687 -3.835 9.008 1.00 95.62 200 LEU A CA 1
ATOM 1589 C C . LEU A 1 200 ? -1.775 -4.942 10.072 1.00 95.62 200 LEU A C 1
ATOM 1591 O O . LEU A 1 200 ? -2.715 -4.965 10.868 1.00 95.62 200 LEU A O 1
ATOM 1595 N N . LYS A 1 201 ? -0.815 -5.874 10.101 1.00 95.94 201 LYS A N 1
ATOM 1596 C CA . LYS A 1 201 ? -0.749 -6.927 11.128 1.00 95.94 201 LYS A CA 1
ATOM 1597 C C . LYS A 1 201 ? -0.559 -6.336 12.521 1.00 95.94 201 LYS A C 1
ATOM 1599 O O . LYS A 1 201 ? -1.168 -6.831 13.468 1.00 95.94 201 LYS A O 1
ATOM 1604 N N . GLU A 1 202 ? 0.255 -5.291 12.644 1.00 96.19 202 GLU A N 1
ATOM 1605 C CA . GLU A 1 202 ? 0.448 -4.588 13.908 1.00 96.19 202 GLU A CA 1
ATOM 1606 C C . GLU A 1 202 ? -0.869 -3.977 14.410 1.00 96.19 202 GLU A C 1
ATOM 1608 O O . GLU A 1 202 ? -1.243 -4.196 15.566 1.00 96.19 202 GLU A O 1
ATOM 1613 N N . LEU A 1 203 ? -1.612 -3.290 13.533 1.00 94.75 203 LEU A N 1
ATOM 1614 C CA . LEU A 1 203 ? -2.915 -2.717 13.877 1.00 94.75 203 LEU A CA 1
ATOM 1615 C C . LEU A 1 203 ? -3.910 -3.790 14.344 1.00 94.75 203 LEU A C 1
ATOM 1617 O O . LEU A 1 203 ? -4.534 -3.639 15.395 1.00 94.75 203 LEU A O 1
ATOM 1621 N N . LEU A 1 204 ? -4.029 -4.889 13.591 1.00 92.56 204 LEU A N 1
ATOM 1622 C CA . LEU A 1 204 ? -4.919 -6.002 13.936 1.00 92.56 204 LEU A CA 1
ATOM 1623 C C . LEU A 1 204 ? -4.565 -6.616 15.292 1.00 92.56 204 LEU A C 1
ATOM 1625 O O . LEU A 1 204 ? -5.449 -6.806 16.124 1.00 92.56 204 LEU A O 1
ATOM 1629 N N . SER A 1 205 ? -3.276 -6.862 15.544 1.00 92.75 205 SER A N 1
ATOM 1630 C CA . SER A 1 205 ? -2.818 -7.399 16.828 1.00 92.75 205 SER A CA 1
ATOM 1631 C C . SER A 1 205 ? -3.153 -6.460 17.988 1.00 92.75 205 SER A C 1
ATOM 1633 O O . SER A 1 205 ? -3.514 -6.919 19.072 1.00 92.75 205 SER A O 1
ATOM 1635 N N . SER A 1 206 ? -3.064 -5.145 17.774 1.00 91.38 206 SER A N 1
ATOM 1636 C CA . SER A 1 206 ? -3.466 -4.165 18.782 1.00 91.38 206 SER A CA 1
ATOM 1637 C C . SER A 1 206 ? -4.969 -4.217 19.069 1.00 91.38 206 SER A C 1
ATOM 1639 O O . SER A 1 206 ? -5.376 -4.245 20.230 1.00 91.38 206 SER A O 1
ATOM 1641 N N . PHE A 1 207 ? -5.802 -4.321 18.030 1.00 89.56 207 PHE A N 1
ATOM 1642 C CA . PHE A 1 207 ? -7.252 -4.440 18.198 1.00 89.56 207 PHE A CA 1
ATOM 1643 C C . PHE A 1 207 ? -7.649 -5.731 18.913 1.00 89.56 207 PHE A C 1
ATOM 1645 O O . PHE A 1 207 ? -8.487 -5.692 19.810 1.00 89.56 207 PHE A O 1
ATOM 1652 N N . GLU A 1 208 ? -7.017 -6.857 18.583 1.00 88.25 208 GLU A N 1
ATOM 1653 C CA . GLU A 1 208 ? -7.223 -8.129 19.283 1.00 88.25 208 GLU A CA 1
ATOM 1654 C C . GLU A 1 208 ? -6.833 -8.028 20.761 1.00 88.25 208 GLU A C 1
ATOM 1656 O O . GLU A 1 208 ? -7.595 -8.438 21.637 1.00 88.25 208 GLU A O 1
ATOM 1661 N N . LYS A 1 209 ? -5.668 -7.443 21.066 1.00 87.06 209 LYS A N 1
ATOM 1662 C CA . LYS A 1 209 ? -5.225 -7.227 22.452 1.00 87.06 209 LYS A CA 1
ATOM 1663 C C . LYS A 1 209 ? -6.198 -6.339 23.216 1.00 87.06 209 LYS A C 1
ATOM 1665 O O . LYS A 1 209 ? -6.553 -6.676 24.341 1.00 87.06 209 LYS A O 1
ATOM 1670 N N . GLN A 1 210 ? -6.678 -5.258 22.603 1.00 84.62 210 GLN A N 1
ATOM 1671 C CA . GLN A 1 210 ? -7.672 -4.385 23.217 1.00 84.62 210 GLN A CA 1
ATOM 1672 C C . GLN A 1 210 ? -9.001 -5.116 23.450 1.00 84.62 210 GLN A C 1
ATOM 1674 O O . GLN A 1 210 ? -9.543 -5.069 24.551 1.00 84.62 210 GLN A O 1
ATOM 1679 N N . GLY A 1 211 ? -9.500 -5.845 22.450 1.00 79.44 211 GLY A N 1
ATOM 1680 C CA . GLY A 1 211 ? -10.701 -6.675 22.565 1.00 79.44 211 GLY A CA 1
ATOM 1681 C C . GLY A 1 211 ? -10.564 -7.804 23.592 1.00 79.44 211 GLY A C 1
ATOM 1682 O O . GLY A 1 211 ? -11.562 -8.315 24.091 1.00 79.44 211 GLY A O 1
ATOM 1683 N N . ASN A 1 212 ? -9.344 -8.168 23.980 1.00 82.25 212 ASN A N 1
ATOM 1684 C CA . ASN A 1 212 ? -9.072 -9.150 25.027 1.00 82.25 212 ASN A CA 1
ATOM 1685 C C . ASN A 1 212 ? -8.708 -8.518 26.380 1.00 82.25 212 ASN A C 1
ATOM 1687 O O . ASN A 1 212 ? -8.778 -9.204 27.396 1.00 82.25 212 ASN A O 1
ATOM 1691 N N . SER A 1 213 ? -8.456 -7.211 26.433 1.00 77.69 213 SER A N 1
ATOM 1692 C CA . SER A 1 213 ? -8.105 -6.483 27.654 1.00 77.69 213 SER A CA 1
ATOM 1693 C C . SER A 1 213 ? -9.271 -6.387 28.646 1.00 77.69 213 SER A C 1
ATOM 1695 O O . SER A 1 213 ? -10.446 -6.405 28.263 1.00 77.69 213 SER A O 1
ATOM 1697 N N . ASN A 1 214 ? -8.936 -6.275 29.933 1.00 73.44 214 ASN A N 1
ATOM 1698 C CA . ASN A 1 214 ? -9.880 -5.949 31.008 1.00 73.44 214 ASN A CA 1
ATOM 1699 C C . ASN A 1 214 ? -9.969 -4.433 31.272 1.00 73.44 214 ASN A C 1
ATOM 1701 O O . ASN A 1 214 ? -10.651 -4.012 32.201 1.00 73.44 214 ASN A O 1
ATOM 1705 N N . SER A 1 215 ? -9.265 -3.627 30.471 1.00 72.19 215 SER A N 1
ATOM 1706 C CA . SER A 1 215 ? -9.227 -2.172 30.597 1.00 72.19 215 SER A CA 1
ATOM 1707 C C . SER A 1 215 ? -10.437 -1.500 29.949 1.00 72.19 215 SER A C 1
ATOM 1709 O O . SER A 1 215 ? -10.760 -1.749 28.788 1.00 72.19 215 SER A O 1
ATOM 1711 N N . ASN A 1 216 ? -11.016 -0.546 30.677 1.00 66.94 216 ASN A N 1
ATOM 1712 C CA . ASN A 1 216 ? -12.074 0.354 30.218 1.00 66.94 216 ASN A CA 1
ATOM 1713 C C . ASN A 1 216 ? -11.549 1.565 29.413 1.00 66.94 216 ASN A C 1
ATOM 1715 O O . ASN A 1 216 ? -12.317 2.491 29.138 1.00 66.94 216 ASN A O 1
ATOM 1719 N N . SER A 1 217 ? -10.256 1.598 29.076 1.00 77.00 217 SER A N 1
ATOM 1720 C CA . SER A 1 217 ? -9.633 2.684 28.317 1.00 77.00 217 SER A CA 1
ATOM 1721 C C . SER A 1 217 ? -9.477 2.311 26.848 1.00 77.00 217 SER A C 1
ATOM 1723 O O . SER A 1 217 ? -8.941 1.254 26.528 1.00 77.00 217 SER A O 1
ATOM 1725 N N . LEU A 1 218 ? -9.877 3.207 25.940 1.00 81.50 218 LEU A N 1
ATOM 1726 C CA . LEU A 1 218 ? -9.651 3.069 24.492 1.00 81.50 218 LEU A CA 1
ATOM 1727 C C . LEU A 1 218 ? -8.319 3.668 24.024 1.00 81.50 218 LEU A C 1
ATOM 1729 O O . LEU A 1 218 ? -8.063 3.718 22.824 1.00 81.50 218 LEU A O 1
ATOM 1733 N N . PHE A 1 219 ? -7.461 4.123 24.937 1.00 81.00 219 PHE A N 1
ATOM 1734 C CA . PHE A 1 219 ? -6.227 4.828 24.590 1.00 81.00 219 PHE A CA 1
ATOM 1735 C C . PHE A 1 219 ? -5.368 4.058 23.574 1.00 81.00 219 PHE A C 1
ATOM 1737 O O . PHE A 1 219 ? -5.066 4.574 22.499 1.00 81.00 219 PHE A O 1
ATOM 1744 N N . THR A 1 220 ? -5.048 2.794 23.868 1.00 82.38 220 THR A N 1
ATOM 1745 C CA . THR A 1 220 ? -4.198 1.953 23.010 1.00 82.38 220 THR A CA 1
ATOM 1746 C C . THR A 1 220 ? -4.831 1.697 21.641 1.00 82.38 220 THR A C 1
ATOM 1748 O O . THR A 1 220 ? -4.127 1.642 20.630 1.00 82.38 220 THR A O 1
ATOM 1751 N N . PHE A 1 221 ? -6.162 1.601 21.579 1.00 86.00 221 PHE A N 1
ATOM 1752 C CA . PHE A 1 221 ? -6.907 1.461 20.328 1.00 86.00 221 PHE A CA 1
ATOM 1753 C C . PHE A 1 221 ? -6.741 2.695 19.433 1.00 86.00 221 PHE A C 1
ATOM 1755 O O . PHE A 1 221 ? -6.368 2.573 18.264 1.00 86.00 221 PHE A O 1
ATOM 1762 N N . LEU A 1 222 ? -6.966 3.884 19.996 1.00 88.38 222 LEU A N 1
ATOM 1763 C CA . LEU A 1 222 ? -6.879 5.155 19.274 1.00 88.38 222 LEU A CA 1
ATOM 1764 C C . LEU A 1 222 ? -5.437 5.450 18.831 1.00 88.38 222 LEU A C 1
ATOM 1766 O O . LEU A 1 222 ? -5.203 5.817 17.679 1.00 88.38 222 LEU A O 1
ATOM 1770 N N . GLU A 1 223 ? -4.458 5.219 19.709 1.00 90.56 223 GLU A N 1
ATOM 1771 C CA . GLU A 1 223 ? -3.032 5.386 19.399 1.00 90.56 223 GLU A CA 1
ATOM 1772 C C . GLU A 1 223 ? -2.593 4.473 18.244 1.00 90.56 223 GLU A C 1
ATOM 1774 O O . GLU A 1 223 ? -1.860 4.892 17.345 1.00 90.56 223 GLU A O 1
ATOM 1779 N N . SER A 1 224 ? -3.097 3.238 18.211 1.00 92.38 224 SER A N 1
ATOM 1780 C CA . SER A 1 224 ? -2.763 2.280 17.153 1.00 92.38 224 SER A CA 1
ATOM 1781 C C . SER A 1 224 ? -3.304 2.706 15.791 1.00 92.38 224 SER A C 1
ATOM 1783 O O . SER A 1 224 ? -2.600 2.574 14.789 1.00 92.38 224 SER A O 1
ATOM 1785 N N . ILE A 1 225 ? -4.509 3.287 15.742 1.00 92.50 225 ILE A N 1
ATOM 1786 C CA . ILE A 1 225 ? -5.054 3.873 14.509 1.00 92.50 225 ILE A CA 1
ATOM 1787 C C . ILE A 1 225 ? -4.181 5.037 14.034 1.00 92.50 225 ILE A C 1
ATOM 1789 O O . ILE A 1 225 ? -3.865 5.123 12.845 1.00 92.50 225 ILE A O 1
ATOM 1793 N N . GLN A 1 226 ? -3.764 5.926 14.939 1.00 91.25 226 GLN A N 1
ATOM 1794 C CA . GLN A 1 226 ? -2.901 7.059 14.588 1.00 91.25 226 GLN A CA 1
ATOM 1795 C C . GLN A 1 226 ? -1.541 6.594 14.060 1.00 91.25 226 GLN A C 1
ATOM 1797 O O . GLN A 1 226 ? -1.059 7.103 13.045 1.00 91.25 226 GLN A O 1
ATOM 1802 N N . LYS A 1 227 ? -0.941 5.592 14.710 1.00 95.12 227 LYS A N 1
ATOM 1803 C CA . LYS A 1 227 ? 0.313 4.984 14.264 1.00 95.12 227 LYS A CA 1
ATOM 1804 C C . LYS A 1 227 ? 0.169 4.364 12.876 1.00 95.12 227 LYS A C 1
ATOM 1806 O O . LYS A 1 227 ? 0.964 4.682 11.994 1.00 95.12 227 LYS A O 1
ATOM 1811 N N . PHE A 1 228 ? -0.863 3.548 12.660 1.00 96.00 228 PHE A N 1
ATOM 1812 C CA . PHE A 1 228 ? -1.148 2.953 11.354 1.00 96.00 228 PHE A CA 1
ATOM 1813 C C . PHE A 1 228 ? -1.319 4.023 10.272 1.00 96.00 228 PHE A C 1
ATOM 1815 O O . PHE A 1 228 ? -0.694 3.946 9.219 1.00 96.00 228 PHE A O 1
ATOM 1822 N N . SER A 1 229 ? -2.097 5.064 10.564 1.00 94.31 229 SER A N 1
ATOM 1823 C CA . SER A 1 229 ? -2.336 6.190 9.657 1.00 94.31 229 SER A CA 1
ATOM 1824 C C . SER A 1 229 ? -1.027 6.850 9.219 1.00 94.31 229 SER A C 1
ATOM 1826 O O . SER A 1 229 ? -0.766 7.013 8.028 1.00 94.31 229 SER A O 1
ATOM 1828 N N . LYS A 1 230 ? -0.141 7.148 10.176 1.00 95.69 230 LYS A N 1
ATOM 1829 C CA . LYS A 1 230 ? 1.188 7.699 9.891 1.00 95.69 230 LYS A CA 1
ATOM 1830 C C . LYS A 1 230 ? 2.045 6.745 9.057 1.00 95.69 230 LYS A C 1
ATOM 1832 O O . LYS A 1 230 ? 2.738 7.189 8.144 1.00 95.69 230 LYS A O 1
ATOM 1837 N N . ASN A 1 231 ? 2.014 5.450 9.360 1.00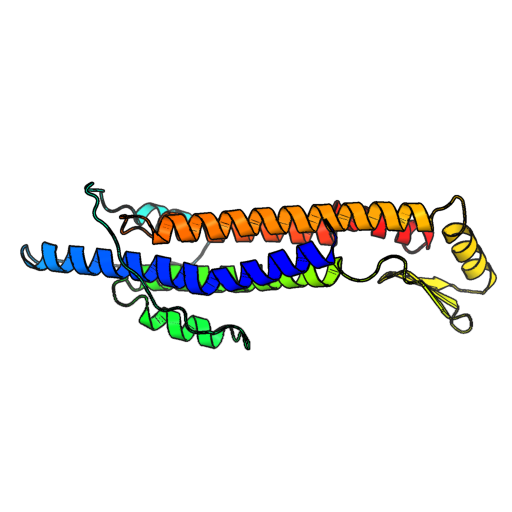 96.62 231 ASN A N 1
ATOM 1838 C CA . ASN A 1 231 ? 2.789 4.463 8.616 1.00 96.62 231 ASN A CA 1
ATOM 1839 C C . ASN A 1 231 ? 2.321 4.387 7.159 1.00 96.62 231 ASN A C 1
ATOM 1841 O O . ASN A 1 231 ? 3.153 4.495 6.261 1.00 96.62 231 ASN A O 1
ATOM 1845 N N . ILE A 1 232 ? 1.010 4.309 6.910 1.00 95.69 232 ILE A N 1
ATOM 1846 C CA . ILE A 1 232 ? 0.461 4.292 5.548 1.00 95.69 232 ILE A CA 1
ATOM 1847 C C . ILE A 1 232 ? 0.761 5.592 4.796 1.00 95.69 232 ILE A C 1
ATOM 1849 O O . ILE A 1 232 ? 1.058 5.537 3.604 1.00 95.69 232 ILE A O 1
ATOM 1853 N N . GLU A 1 233 ? 0.778 6.746 5.468 1.00 93.62 233 GLU A N 1
ATOM 1854 C CA . GLU A 1 233 ? 1.207 8.000 4.834 1.00 93.62 233 GLU A CA 1
ATOM 1855 C C . GLU A 1 233 ? 2.653 7.942 4.334 1.00 93.62 233 GLU A C 1
ATOM 1857 O O . GLU A 1 233 ? 2.971 8.359 3.213 1.00 93.62 233 GLU A O 1
ATOM 1862 N N . ASN A 1 234 ? 3.535 7.357 5.144 1.00 94.25 234 ASN A N 1
ATOM 1863 C CA . ASN A 1 234 ? 4.922 7.146 4.755 1.00 94.25 234 ASN A CA 1
ATOM 1864 C C . ASN A 1 234 ? 5.017 6.165 3.578 1.00 94.25 234 ASN A C 1
ATOM 1866 O O . ASN A 1 234 ? 5.759 6.433 2.633 1.00 94.25 234 ASN A O 1
ATOM 1870 N N . ARG A 1 235 ? 4.228 5.079 3.572 1.00 93.75 235 ARG A N 1
ATOM 1871 C CA . ARG A 1 235 ? 4.169 4.135 2.437 1.00 93.75 235 ARG A CA 1
ATOM 1872 C C . ARG A 1 235 ? 3.693 4.803 1.158 1.00 93.75 235 ARG A C 1
ATOM 1874 O O . ARG A 1 235 ? 4.269 4.574 0.099 1.00 93.75 235 ARG A O 1
ATOM 1881 N N . TYR A 1 236 ? 2.693 5.671 1.252 1.00 91.19 236 TYR A N 1
ATOM 1882 C CA . TYR A 1 236 ? 2.197 6.428 0.107 1.00 91.19 236 TYR A CA 1
ATOM 1883 C C . TYR A 1 236 ? 3.278 7.351 -0.479 1.00 91.19 236 TYR A C 1
ATOM 1885 O O . TYR A 1 236 ? 3.415 7.483 -1.699 1.00 91.19 236 TYR A O 1
ATOM 1893 N N . SER A 1 237 ? 4.105 7.938 0.388 1.00 91.31 237 SER A N 1
ATOM 1894 C CA . SER A 1 237 ? 5.260 8.746 -0.013 1.00 91.31 237 SER A CA 1
ATOM 1895 C C . SER A 1 237 ? 6.368 7.896 -0.650 1.00 91.31 237 SER A C 1
ATOM 1897 O O . SER A 1 237 ? 6.893 8.254 -1.707 1.00 91.31 237 SER A O 1
ATOM 1899 N N . GLU A 1 238 ? 6.696 6.737 -0.066 1.00 89.88 238 GLU A N 1
ATOM 1900 C CA . GLU A 1 238 ? 7.650 5.770 -0.634 1.00 89.88 238 GLU A CA 1
ATOM 1901 C C . GLU A 1 238 ? 7.213 5.284 -2.025 1.00 89.88 238 GLU A C 1
ATOM 1903 O O . GLU A 1 238 ? 8.042 5.171 -2.932 1.00 89.88 238 GLU A O 1
ATOM 1908 N N . PHE A 1 239 ? 5.909 5.063 -2.199 1.00 87.81 239 PHE A N 1
ATOM 1909 C CA . PHE A 1 239 ? 5.271 4.703 -3.461 1.00 87.81 239 PHE A CA 1
ATOM 1910 C C . PHE A 1 239 ? 5.347 5.820 -4.511 1.00 87.81 239 PHE A C 1
ATOM 1912 O O . PHE A 1 239 ? 5.623 5.543 -5.678 1.00 87.81 239 PHE A O 1
ATOM 1919 N N . SER A 1 240 ? 5.134 7.074 -4.107 1.00 85.81 240 SER A N 1
ATOM 1920 C CA . SER A 1 240 ? 5.022 8.207 -5.037 1.00 85.81 240 SER A CA 1
ATOM 1921 C C . SER A 1 240 ? 6.372 8.801 -5.450 1.00 85.81 240 SER A C 1
ATOM 1923 O O . SER A 1 240 ? 6.524 9.251 -6.585 1.00 85.81 240 SER A O 1
ATOM 1925 N N . ILE A 1 241 ? 7.346 8.842 -4.533 1.00 86.06 241 ILE A N 1
ATOM 1926 C CA . ILE A 1 241 ? 8.641 9.515 -4.748 1.00 86.06 241 ILE A CA 1
ATOM 1927 C C . ILE A 1 241 ? 9.852 8.780 -4.152 1.00 86.06 241 ILE A C 1
ATOM 1929 O O . ILE A 1 241 ? 10.987 9.171 -4.427 1.00 86.06 241 ILE A O 1
ATOM 1933 N N . GLY A 1 242 ? 9.641 7.746 -3.334 1.00 85.00 242 GLY A N 1
ATOM 1934 C CA . GLY A 1 242 ? 10.704 7.042 -2.614 1.00 85.00 242 GLY A CA 1
ATOM 1935 C C . GLY A 1 242 ? 11.141 5.730 -3.266 1.00 85.00 242 GLY A C 1
ATOM 1936 O O . GLY A 1 242 ? 11.223 5.611 -4.489 1.00 85.00 242 GLY A O 1
ATOM 1937 N N . SER A 1 243 ? 11.472 4.736 -2.438 1.00 81.56 243 SER A N 1
ATOM 1938 C CA . SER A 1 243 ? 12.111 3.488 -2.875 1.00 81.56 243 SER A CA 1
ATOM 1939 C C . SER A 1 243 ? 11.292 2.691 -3.891 1.00 81.56 243 SER A C 1
ATOM 1941 O O . SER A 1 243 ? 11.876 2.196 -4.853 1.00 81.56 243 SER A O 1
ATOM 1943 N N . CYS A 1 244 ? 9.961 2.612 -3.747 1.00 86.06 244 CYS A N 1
ATOM 1944 C CA . CYS A 1 244 ? 9.112 1.902 -4.717 1.00 86.06 244 CYS A CA 1
ATOM 1945 C C . CYS A 1 244 ? 9.040 2.644 -6.072 1.00 86.06 244 CYS A C 1
ATOM 1947 O O . CYS A 1 244 ? 8.754 2.046 -7.114 1.00 86.06 244 CYS A O 1
ATOM 1949 N N . TYR A 1 245 ? 9.314 3.954 -6.074 1.00 86.25 245 TYR A N 1
ATOM 1950 C CA . TYR A 1 245 ? 9.292 4.812 -7.261 1.00 86.25 245 TYR A CA 1
ATOM 1951 C C . TYR A 1 245 ? 10.625 4.852 -8.026 1.00 86.25 245 TYR A C 1
ATOM 1953 O O . TYR A 1 245 ? 10.640 5.140 -9.225 1.00 86.25 245 TYR A O 1
ATOM 1961 N N . LEU A 1 246 ? 11.755 4.557 -7.372 1.00 89.12 246 LEU A N 1
ATOM 1962 C CA . LEU A 1 246 ? 13.092 4.669 -7.976 1.00 89.12 246 LEU A CA 1
ATOM 1963 C C . LEU A 1 246 ? 13.243 3.934 -9.321 1.00 89.12 246 LEU A C 1
ATOM 1965 O O . LEU A 1 246 ? 13.772 4.549 -10.251 1.00 89.12 246 LEU A O 1
ATOM 1969 N N . PRO A 1 247 ? 12.759 2.689 -9.502 1.00 89.81 247 PRO A N 1
ATOM 1970 C CA . PRO A 1 247 ? 12.863 2.022 -10.799 1.00 89.81 247 PRO A CA 1
ATOM 1971 C C . PRO A 1 247 ? 12.093 2.774 -11.897 1.00 89.81 247 PRO A C 1
ATOM 1973 O O . PRO A 1 247 ? 12.602 2.953 -13.004 1.00 89.81 247 PRO A O 1
ATOM 1976 N N . THR A 1 248 ? 10.908 3.309 -11.580 1.00 90.69 248 THR A N 1
ATOM 1977 C CA . THR A 1 248 ? 10.111 4.151 -12.491 1.00 90.69 248 THR A CA 1
ATOM 1978 C C . THR A 1 248 ? 10.834 5.452 -12.842 1.00 90.69 248 THR A C 1
ATOM 1980 O O . THR A 1 248 ? 10.763 5.915 -13.981 1.00 90.69 248 THR A O 1
ATOM 1983 N N . LYS A 1 249 ? 11.576 6.043 -11.897 1.00 91.06 249 LYS A N 1
ATOM 1984 C CA . LYS A 1 249 ? 12.426 7.211 -12.168 1.00 91.06 249 LYS A CA 1
ATOM 1985 C C . LYS A 1 249 ? 13.528 6.880 -13.181 1.00 91.06 249 LYS A C 1
ATOM 1987 O O . LYS A 1 249 ? 13.719 7.642 -14.127 1.00 91.06 249 LYS A O 1
ATOM 1992 N N . SER A 1 250 ? 14.205 5.742 -13.030 1.00 90.75 250 SER A N 1
ATOM 1993 C CA . SER A 1 250 ? 15.231 5.278 -13.978 1.00 90.75 250 SER A CA 1
ATOM 1994 C C . SER A 1 250 ? 14.663 5.034 -15.381 1.00 90.75 250 SER A C 1
ATOM 1996 O O . SER A 1 250 ? 15.297 5.389 -16.378 1.00 90.75 250 SER A O 1
ATOM 1998 N N . LEU A 1 251 ? 13.444 4.492 -15.471 1.00 93.56 251 LEU A N 1
ATOM 1999 C CA . LEU A 1 251 ? 12.716 4.348 -16.734 1.00 93.56 251 LEU A CA 1
ATOM 2000 C C . LEU A 1 251 ? 12.433 5.708 -17.387 1.00 93.56 251 LEU A C 1
ATOM 2002 O O . LEU A 1 251 ? 12.734 5.891 -18.565 1.00 93.56 251 LEU A O 1
ATOM 2006 N N . LYS A 1 252 ? 11.924 6.683 -16.625 1.00 92.94 252 LYS A N 1
ATOM 2007 C CA . LYS A 1 252 ? 11.652 8.041 -17.129 1.00 92.94 252 LYS A CA 1
ATOM 2008 C C . LYS A 1 252 ? 12.901 8.724 -17.695 1.00 92.94 252 LYS A C 1
ATOM 2010 O O . LYS A 1 252 ? 12.818 9.320 -18.765 1.00 92.94 252 LYS A O 1
ATOM 2015 N N . ILE A 1 253 ? 14.046 8.595 -17.022 1.00 91.56 253 ILE A N 1
ATOM 2016 C CA . ILE A 1 253 ? 15.340 9.113 -17.507 1.00 91.56 253 ILE A CA 1
ATOM 2017 C C . ILE A 1 253 ? 15.735 8.424 -18.820 1.00 91.56 253 ILE A C 1
ATOM 2019 O O . ILE A 1 253 ? 16.136 9.076 -19.780 1.00 91.56 253 ILE A O 1
ATOM 2023 N N . THR A 1 254 ? 15.581 7.100 -18.892 1.00 91.12 254 THR A N 1
ATOM 2024 C CA . THR A 1 254 ? 15.931 6.315 -20.090 1.00 91.12 254 THR A CA 1
ATOM 2025 C C . THR A 1 254 ? 15.075 6.699 -21.298 1.00 91.12 254 THR A C 1
ATOM 2027 O O . THR A 1 254 ? 15.588 6.786 -22.416 1.00 91.12 254 THR A O 1
ATOM 2030 N N . LEU A 1 255 ? 13.795 6.994 -21.062 1.00 91.69 255 LEU A N 1
ATOM 2031 C CA . LEU A 1 255 ? 12.852 7.483 -22.068 1.00 91.69 255 LEU A CA 1
ATOM 2032 C C . LEU A 1 255 ? 13.030 8.972 -22.418 1.00 91.69 255 LEU A C 1
ATOM 2034 O O . LEU A 1 255 ? 12.451 9.414 -23.409 1.00 91.69 255 LEU A O 1
ATOM 2038 N N . GLY A 1 256 ? 13.830 9.729 -21.658 1.00 88.50 256 GLY A N 1
ATOM 2039 C 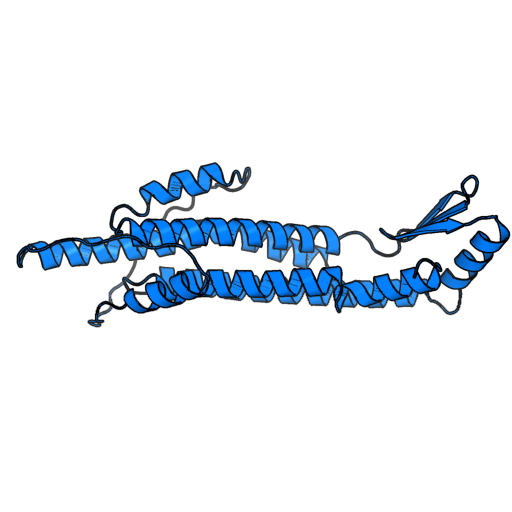CA . GLY A 1 256 ? 14.076 11.160 -21.881 1.00 88.50 256 GLY A CA 1
ATOM 2040 C C . GLY A 1 256 ? 12.949 12.084 -21.404 1.00 88.50 256 GLY A C 1
ATOM 2041 O O . GLY A 1 256 ? 12.765 13.154 -21.972 1.00 88.50 256 GLY A O 1
ATOM 2042 N N . ILE A 1 257 ? 12.173 11.662 -20.401 1.00 87.69 257 ILE A N 1
ATOM 2043 C CA . ILE A 1 257 ? 11.028 12.415 -19.847 1.00 87.69 257 ILE A CA 1
ATOM 2044 C C . ILE A 1 257 ? 11.448 13.314 -18.664 1.00 87.69 257 ILE A C 1
ATOM 2046 O O . ILE A 1 257 ? 10.756 14.281 -18.345 1.00 87.69 257 ILE A O 1
ATOM 2050 N N . LEU A 1 258 ? 12.555 12.978 -17.993 1.00 76.69 258 LEU A N 1
ATOM 2051 C CA . LEU A 1 258 ? 13.144 13.690 -16.850 1.00 76.69 258 LEU A CA 1
ATOM 2052 C C . LEU A 1 258 ? 14.582 14.084 -17.172 1.00 76.69 258 LEU A C 1
ATOM 2054 O O . LEU A 1 258 ? 14.973 15.195 -16.757 1.00 76.69 258 LEU A O 1
#

Radius of gyration: 25.24 Å; chains: 1; bounding box: 47×40×82 Å

pLDDT: mean 75.29, std 23.67, range [24.36, 97.19]

Sequence (258 aa):
MLRSELQDNIIERIRLLAPLSVQAIKKCETQRLNHHVQRGQQSDNDDTGLGGSFSLESIQRSIRELHLEENDRPAHEESSNTGNLLSSYSADEYVAKLSSLTQCFSFEQSKIIQDSFELLTIYITRLRNIVDSLVIPIGLMSCDYVDYIVKVDNVSANYNNMQDMTNALNKLNSNNFMKTYIENKEAADINCLEKCLEDLKELLSSFEKQGNSNSNSLFTFLESIQKFSKNIENRYSEFSIGSCYLPTKSLKITLGIL

Secondary structure (DSSP, 8-state):
--HHHHHHHHHHHHHHHHHHHHHHHHHHHHHHHHHHHHHTTS-------------HHHHHHHHHTT--------------------SS--HHHHHHHHHHH-TTS-HHHHHHHHHHHHHHHHHHHHHHHHHHHHTSPSS-EEEETTTTEEEETTEEEE-SSHHHHHHHHHHHHGGGHHHHHHHHHHHHHHHHHHHHHHHHHHHHHHHHHHHH------HHHHHHHHHHHHHHHHHHHHHHTSTTTHHHHHHHHHHT--

Foldseek 3Di:
DALVVLLVLLVVLVVLLLVLLLLLLQLLLVLLVVVVVVCVVPDDDDDDDDDDDDDPVVLVVVLVVLDDDDDDDDDDDDDDDDDDDPPDDDVVVSLVVLVVSCPSPDPVRSVLSSVLSVLLVVLSVLLNVLSVLLNPQFQDWDADQVQLWIDGRNDIDTDPHPVLSVQLVVLCVPPCLSVVLNVQLRVLSVVLSVQLSVLSVQLSVQSVVSSVDSDSGCSSNSVSSVSSSVSSVVSSCCCPPNRSCVSVVVSCVSSVND